Protein AF-A0A840ZF28-F1 (afdb_monomer_lite)

Organism: NCBI:txid29428

Sequence (306 aa):
MAFINITNSTDTTVSNNLFYGGDIAIRVRNSQITGENNRFVRVSKAWDVVGTDARLSGNSATGVNVDDAAKSGRVRNGPPLPVQCPRCSSIFPSQQYDFGTSRLSSDSNVEECQICHYPYAKLSDGIFELTKEAVEIIHGSDFTKRQLEAINYASLQFVQGITTDRFYLKAIQSVSKPLAKVLIRARRHAGIVLAALGLAVAVASYIQDRNQNNQNPNARVEQLLEQVLEKTGECRFHTKPQEQSEEHNREEQTSSKPPQGEAPPETGSVKVKPQSLPKARDHRRREKAERRRAFSPRHQKPSSCE

Secondary structure (DSSP, 8-state):
-EEEEEES-SSEEEES-EEESSSEEEEEES--EEEES-EEES-SEEEEEESS-EEEES-EEE---HHHHHHT-PPPSSPPPEEE-TTT--EEE-SSEEEE-S-EEEES-EE--TTT--TTEEEPPEEE-HHHHHHHHHHTS---HHHHHHHHHHHHHHHTTSS-HHHHHHHHHHH-HHHHHHHHHHHHHT-HHHHHHHHHHHHHHHHHHHHS--S-HHHHHHHHHHHHHHHHHH-------------S--------------PPP-----------PPPHHHHHHHHHHHHHHHTS----------

Foldseek 3Di:
DEPEEAECEEPAEDEDEEAEAEAEDYEYELYEYEYYQYEAENYQADYHYAQEEYEYENYFHADHPPVVLVVVPDQALAFFFWWADPPPRDIDGDRHYGDLYQWYAYYLYAAADPPPRDRGTDGFGDIPNLLVQLLCVVVVDPQDLVLLVQLLVLLVCVLQVVDDPVVSLVSNCVSPVSLSVSLVVCVVGGNSNRSSLSSNQSSVVVSVVVVVPDDDPPVVSSVSSNVSSVVNSVPDRPPDPPPPPPPPDDDDDDDDDDDDDDDDDDDDDDPDDDDDDPPVVVVVVVVVVVVCVVPDPPPDDDDDDD

Structure (mmCIF, N/CA/C/O backbone):
data_AF-A0A840ZF28-F1
#
_entry.id   AF-A0A840ZF28-F1
#
loop_
_atom_site.group_PDB
_atom_site.id
_atom_site.type_symbol
_atom_site.label_atom_id
_atom_site.label_alt_id
_atom_site.label_comp_id
_atom_site.label_asym_id
_atom_site.label_entity_id
_atom_site.label_seq_id
_atom_site.pdbx_PDB_ins_code
_atom_site.Cartn_x
_atom_site.Cartn_y
_atom_site.Cartn_z
_atom_site.occupancy
_atom_site.B_iso_or_equiv
_atom_site.auth_seq_id
_atom_site.auth_comp_id
_atom_site.auth_asym_id
_atom_site.auth_atom_id
_atom_site.pdbx_PDB_model_num
ATOM 1 N N . MET A 1 1 ? 8.486 15.163 -10.366 1.00 80.31 1 MET A N 1
ATOM 2 C CA . MET A 1 1 ? 7.244 15.359 -11.164 1.00 80.31 1 MET A CA 1
ATOM 3 C C . MET A 1 1 ? 6.595 13.997 -11.401 1.00 80.31 1 MET A C 1
ATOM 5 O O . MET A 1 1 ? 7.345 13.034 -11.499 1.00 80.31 1 MET A O 1
ATOM 9 N N . ALA A 1 2 ? 5.260 13.893 -11.425 1.00 87.31 2 ALA A N 1
ATOM 10 C CA . ALA A 1 2 ? 4.575 12.624 -11.710 1.00 87.31 2 ALA A CA 1
ATOM 11 C C . ALA A 1 2 ? 4.161 12.534 -13.189 1.00 87.31 2 ALA A C 1
ATOM 13 O O . ALA A 1 2 ? 3.818 13.573 -13.753 1.00 87.31 2 ALA A O 1
ATOM 14 N N . PHE A 1 3 ? 4.178 11.342 -13.803 1.00 92.31 3 PHE A N 1
ATOM 15 C CA . PHE A 1 3 ? 3.673 11.176 -15.180 1.00 92.31 3 PHE A CA 1
ATOM 16 C C . PHE A 1 3 ? 2.152 11.284 -15.230 1.00 92.31 3 PHE A C 1
ATOM 18 O O . PHE A 1 3 ? 1.614 11.973 -16.091 1.00 92.31 3 PHE A O 1
ATOM 25 N N . ILE A 1 4 ? 1.471 10.627 -14.292 1.00 95.50 4 ILE A N 1
ATOM 26 C CA . ILE A 1 4 ? 0.018 10.681 -14.154 1.00 95.50 4 ILE A CA 1
ATOM 27 C C . ILE A 1 4 ? -0.307 11.249 -12.773 1.00 95.50 4 ILE A C 1
ATOM 29 O O . ILE A 1 4 ? 0.194 10.751 -11.764 1.00 95.50 4 ILE A O 1
ATOM 33 N N . ASN A 1 5 ? -1.142 12.289 -12.732 1.00 96.31 5 ASN A N 1
ATOM 34 C CA . ASN A 1 5 ? -1.758 12.788 -11.503 1.00 96.31 5 ASN A CA 1
ATOM 35 C C . ASN A 1 5 ? -3.271 12.568 -11.593 1.00 96.31 5 ASN A C 1
ATOM 37 O O . ASN A 1 5 ? -3.901 13.058 -12.527 1.00 96.31 5 ASN A O 1
ATOM 41 N N . ILE A 1 6 ? -3.827 11.850 -10.621 1.00 95.38 6 ILE A N 1
ATOM 42 C CA . ILE A 1 6 ? -5.258 11.565 -10.486 1.00 95.38 6 ILE A CA 1
ATOM 43 C C . ILE A 1 6 ? -5.719 12.184 -9.170 1.00 95.38 6 ILE A C 1
ATOM 45 O O . ILE A 1 6 ? -5.137 11.913 -8.115 1.00 95.38 6 ILE A O 1
ATOM 49 N N . THR A 1 7 ? -6.734 13.041 -9.232 1.00 95.12 7 THR A N 1
ATOM 50 C CA . THR A 1 7 ? -7.241 13.785 -8.074 1.00 95.12 7 THR A CA 1
ATOM 51 C C . THR A 1 7 ? -8.760 13.851 -8.100 1.00 95.12 7 THR A C 1
ATOM 53 O O . THR A 1 7 ? -9.319 14.148 -9.156 1.00 95.12 7 THR A O 1
ATOM 56 N N . ASN A 1 8 ? -9.413 13.636 -6.954 1.00 92.69 8 ASN A N 1
ATOM 57 C CA . ASN A 1 8 ? -10.871 13.722 -6.784 1.00 92.69 8 ASN A CA 1
ATOM 58 C C . ASN A 1 8 ? -11.663 12.954 -7.860 1.00 92.69 8 ASN A C 1
ATOM 60 O O . ASN A 1 8 ? -12.632 13.468 -8.414 1.00 92.69 8 ASN A O 1
ATOM 64 N N . SER A 1 9 ? -11.204 11.751 -8.211 1.00 91.88 9 SER A N 1
ATOM 65 C CA . SER A 1 9 ? -11.796 10.912 -9.260 1.00 91.88 9 SER A CA 1
ATOM 66 C C . SER A 1 9 ? -12.309 9.590 -8.686 1.00 91.88 9 SER A C 1
ATOM 68 O O . SER A 1 9 ? -11.686 9.003 -7.803 1.00 91.88 9 SER A O 1
ATOM 70 N N . THR A 1 10 ? -13.426 9.086 -9.198 1.00 91.69 10 THR A N 1
ATOM 71 C CA . THR A 1 10 ? -13.955 7.756 -8.855 1.00 91.69 10 THR A CA 1
ATOM 72 C C . THR A 1 10 ? -13.718 6.781 -10.006 1.00 91.69 10 THR A C 1
ATOM 74 O O . THR A 1 10 ? -13.528 7.205 -11.147 1.00 91.69 10 THR A O 1
ATOM 77 N N . ASP A 1 11 ? -13.672 5.482 -9.701 1.00 91.75 11 ASP A N 1
ATOM 78 C CA . ASP A 1 11 ? -13.624 4.385 -10.684 1.00 91.75 11 ASP A CA 1
ATOM 79 C C . ASP A 1 11 ? -12.535 4.503 -11.765 1.00 91.75 11 ASP A C 1
ATOM 81 O O . ASP A 1 11 ? -12.682 4.034 -12.897 1.00 91.75 11 ASP A O 1
ATOM 85 N N . THR A 1 12 ? -11.405 5.132 -11.439 1.00 95.69 12 THR A N 1
ATOM 86 C CA . THR A 1 12 ? -10.330 5.310 -12.415 1.00 95.69 12 THR A CA 1
ATOM 87 C C . THR A 1 12 ? -9.547 4.012 -12.554 1.00 95.69 12 THR A C 1
ATOM 89 O O . THR A 1 12 ? -9.186 3.390 -11.558 1.00 95.69 12 THR A O 1
ATOM 92 N N . THR A 1 13 ? -9.249 3.605 -13.789 1.00 97.12 13 THR A N 1
ATOM 93 C CA . THR A 1 13 ? -8.423 2.424 -14.067 1.00 97.12 13 THR A CA 1
ATOM 94 C C . THR A 1 13 ? -7.203 2.812 -14.891 1.00 97.12 13 THR A C 1
ATOM 96 O O . THR A 1 13 ? -7.326 3.462 -15.927 1.00 97.12 13 THR A O 1
ATOM 99 N N . VAL A 1 14 ? -6.017 2.397 -14.447 1.00 97.25 14 VAL A N 1
ATOM 100 C CA . VAL A 1 14 ? -4.759 2.536 -15.189 1.00 97.25 14 VAL A CA 1
ATOM 101 C C . VAL A 1 14 ? -4.199 1.143 -15.412 1.00 97.25 14 VAL A C 1
ATOM 103 O O . VAL A 1 14 ? -3.777 0.484 -14.459 1.00 97.25 14 VAL A O 1
ATOM 106 N N . SER A 1 15 ? -4.191 0.677 -16.661 1.00 97.50 15 SER A N 1
ATOM 107 C CA . SER A 1 15 ? -3.774 -0.689 -16.966 1.00 97.50 15 SER A CA 1
ATOM 108 C C . SER A 1 15 ? -2.891 -0.818 -18.201 1.00 97.50 15 SER A C 1
ATOM 110 O O . SER A 1 15 ? -2.997 -0.038 -19.144 1.00 97.50 15 SER A O 1
ATOM 112 N N . ASN A 1 16 ? -2.020 -1.831 -18.190 1.00 97.56 16 ASN A N 1
ATOM 113 C CA . ASN A 1 16 ? -1.165 -2.224 -19.318 1.00 97.56 16 ASN A CA 1
ATOM 114 C C . ASN A 1 16 ? -0.200 -1.130 -19.816 1.00 97.56 16 ASN A C 1
ATOM 116 O O . ASN A 1 16 ? 0.156 -1.093 -20.996 1.00 97.56 16 ASN A O 1
ATOM 120 N N . ASN A 1 17 ? 0.252 -0.243 -18.926 1.00 97.81 17 ASN A N 1
ATOM 121 C CA . ASN A 1 17 ? 1.183 0.828 -19.282 1.00 97.81 17 ASN A CA 1
ATOM 122 C C . ASN A 1 17 ? 2.636 0.463 -18.966 1.00 97.81 17 ASN A C 1
ATOM 124 O O . ASN A 1 17 ? 2.926 -0.245 -18.000 1.00 97.81 17 ASN A O 1
ATOM 128 N N . LEU A 1 18 ? 3.566 1.012 -19.752 1.00 96.62 18 LEU A N 1
ATOM 129 C CA . LEU A 1 18 ? 4.998 1.007 -19.461 1.00 96.62 18 LEU A CA 1
ATOM 130 C C . LEU A 1 18 ? 5.445 2.419 -19.075 1.00 96.62 18 LEU A C 1
ATOM 132 O O . LEU A 1 18 ? 5.472 3.317 -19.913 1.00 96.62 18 LEU A O 1
ATOM 136 N N . PHE A 1 19 ? 5.876 2.585 -17.830 1.00 96.06 19 PHE A N 1
ATOM 137 C CA . PHE A 1 19 ? 6.499 3.808 -17.335 1.00 96.06 19 PHE A CA 1
ATOM 138 C C . PHE A 1 19 ? 8.011 3.622 -17.280 1.00 96.06 19 PHE A C 1
ATOM 140 O O . PHE A 1 19 ? 8.506 2.621 -16.752 1.00 96.06 19 PHE A O 1
ATOM 147 N N . TYR A 1 20 ? 8.753 4.582 -17.829 1.00 94.50 20 TYR A N 1
ATOM 148 C CA . TYR A 1 20 ? 10.207 4.512 -17.907 1.00 94.50 20 TYR A CA 1
ATOM 149 C C . TYR A 1 20 ? 10.856 5.814 -17.432 1.00 94.50 20 TYR A C 1
ATOM 151 O O . TYR A 1 20 ? 10.628 6.872 -18.019 1.00 94.50 20 TYR A O 1
ATOM 159 N N . GLY A 1 21 ? 11.729 5.718 -16.429 1.00 91.12 21 GLY A N 1
ATOM 160 C CA . GLY A 1 21 ? 12.407 6.875 -15.841 1.00 91.12 21 GLY A CA 1
ATOM 161 C C . GLY A 1 21 ? 11.498 7.714 -14.939 1.00 91.12 21 GLY A C 1
ATOM 162 O O . GLY A 1 21 ? 10.332 7.399 -14.751 1.00 91.12 21 GLY A O 1
ATOM 163 N N . GLY A 1 22 ? 12.024 8.823 -14.420 1.00 89.12 22 GLY A N 1
ATOM 164 C CA . GLY A 1 22 ? 11.249 9.824 -13.685 1.00 89.12 22 GLY A CA 1
ATOM 165 C C . GLY A 1 22 ? 11.013 9.507 -12.207 1.00 89.12 22 GLY A C 1
ATOM 166 O O . GLY A 1 22 ? 11.264 8.408 -11.716 1.00 89.12 22 GLY A O 1
ATOM 167 N N . ASP A 1 23 ? 10.531 10.517 -11.489 1.00 88.88 23 ASP A N 1
ATOM 168 C CA . ASP A 1 23 ? 10.405 10.445 -10.036 1.00 88.88 23 ASP A CA 1
ATOM 169 C C . ASP A 1 23 ? 9.233 9.564 -9.594 1.00 88.88 23 ASP A C 1
ATOM 171 O O . ASP A 1 23 ? 9.376 8.718 -8.718 1.00 88.88 23 ASP A O 1
ATOM 175 N N . ILE A 1 24 ? 8.042 9.825 -10.134 1.00 91.88 24 ILE A N 1
ATOM 176 C CA . ILE A 1 24 ? 6.796 9.179 -9.715 1.00 91.88 24 ILE A CA 1
ATOM 177 C C . ILE A 1 24 ? 6.032 8.800 -10.970 1.00 91.88 24 ILE A C 1
ATOM 179 O O . ILE A 1 24 ? 5.728 9.667 -11.785 1.00 91.88 24 ILE A O 1
ATOM 183 N N . ALA A 1 25 ? 5.710 7.524 -11.138 1.00 94.69 25 ALA A N 1
ATOM 184 C CA . ALA A 1 25 ? 4.902 7.096 -12.269 1.00 94.69 25 ALA A CA 1
ATOM 185 C C . ALA A 1 25 ? 3.460 7.588 -12.123 1.00 94.69 25 ALA A C 1
ATOM 187 O O . ALA A 1 25 ? 2.995 8.395 -12.929 1.00 94.69 25 ALA A O 1
ATOM 188 N N . ILE A 1 26 ? 2.789 7.168 -11.053 1.00 95.88 26 ILE A N 1
ATOM 189 C CA . ILE A 1 26 ? 1.380 7.478 -10.831 1.00 95.88 26 ILE A CA 1
ATOM 190 C C . ILE A 1 26 ? 1.206 8.058 -9.433 1.00 95.88 26 ILE A C 1
ATOM 192 O O . ILE A 1 26 ? 1.560 7.437 -8.428 1.00 95.88 26 ILE A O 1
ATOM 196 N N . ARG A 1 27 ? 0.644 9.265 -9.378 1.00 95.31 27 ARG A N 1
ATOM 197 C CA . ARG A 1 27 ? 0.223 9.918 -8.146 1.00 95.31 27 ARG A CA 1
ATOM 198 C C . ARG A 1 27 ? -1.293 9.972 -8.084 1.00 95.31 27 ARG A C 1
ATOM 200 O O . ARG A 1 27 ? -1.936 10.454 -9.013 1.00 95.31 27 ARG A O 1
ATOM 207 N N . VAL A 1 28 ? -1.838 9.536 -6.958 1.00 93.75 28 VAL A N 1
ATOM 208 C CA . VAL A 1 28 ? -3.274 9.485 -6.697 1.00 93.75 28 VAL A CA 1
ATOM 209 C C . VAL A 1 28 ? -3.556 10.202 -5.383 1.00 93.75 28 VAL A C 1
ATOM 211 O O . VAL A 1 28 ? -2.889 9.946 -4.376 1.00 93.75 28 VAL A O 1
ATOM 214 N N . ARG A 1 29 ? -4.510 11.132 -5.390 1.00 92.81 29 ARG A N 1
ATOM 215 C CA . ARG A 1 29 ? -4.997 11.828 -4.192 1.00 92.81 29 ARG A CA 1
ATOM 216 C C . ARG A 1 29 ? -6.514 11.789 -4.172 1.00 92.81 29 ARG A C 1
ATOM 218 O O . ARG A 1 29 ? -7.135 12.159 -5.168 1.00 92.81 29 ARG A O 1
ATOM 225 N N . ASN A 1 30 ? -7.093 11.360 -3.058 1.00 87.38 30 ASN A N 1
ATOM 226 C CA . ASN A 1 30 ? -8.536 11.377 -2.825 1.00 87.38 30 ASN A CA 1
ATOM 227 C C . ASN A 1 30 ? -9.325 10.792 -4.016 1.00 87.38 30 ASN A C 1
ATOM 229 O O . ASN A 1 30 ? -10.275 11.395 -4.506 1.00 87.38 30 ASN A O 1
ATOM 233 N N . SER A 1 31 ? -8.840 9.686 -4.588 1.00 91.00 31 SER A N 1
ATOM 234 C CA . SER A 1 31 ? -9.429 9.047 -5.772 1.00 91.00 31 SER A CA 1
ATOM 235 C C . SER A 1 31 ? -9.440 7.525 -5.675 1.00 91.00 31 SER A C 1
ATOM 237 O O . SER A 1 31 ? -8.437 6.922 -5.290 1.00 91.00 31 SER A O 1
ATOM 239 N N . GLN A 1 32 ? -10.534 6.889 -6.081 1.00 91.50 32 GLN A N 1
ATOM 240 C CA . GLN A 1 32 ? -10.599 5.429 -6.178 1.00 91.50 32 GLN A CA 1
ATOM 241 C C . GLN A 1 32 ? -9.893 4.966 -7.454 1.00 91.50 32 GLN A C 1
ATOM 243 O O . GLN A 1 32 ? -10.226 5.414 -8.555 1.00 91.50 32 GLN A O 1
ATOM 248 N N . ILE A 1 33 ? -8.896 4.092 -7.302 1.00 94.88 33 ILE A N 1
ATOM 249 C CA . ILE A 1 33 ? -8.016 3.675 -8.399 1.00 94.88 33 ILE A CA 1
ATOM 250 C C . ILE A 1 33 ? -7.881 2.156 -8.479 1.00 94.88 33 ILE A C 1
ATOM 252 O O . ILE A 1 33 ? -7.621 1.479 -7.482 1.00 94.88 33 ILE A O 1
ATOM 256 N N . THR A 1 34 ? -7.982 1.638 -9.700 1.00 96.38 34 THR A N 1
ATOM 257 C CA . THR A 1 34 ? -7.591 0.276 -10.060 1.00 96.38 34 THR A CA 1
ATOM 258 C C . THR A 1 34 ? -6.349 0.323 -10.951 1.00 96.38 34 THR A C 1
ATOM 260 O O . THR A 1 34 ? -6.345 0.955 -12.005 1.00 96.38 34 THR A O 1
ATOM 263 N N . GLY A 1 35 ? -5.259 -0.303 -10.516 1.00 96.62 35 GLY A N 1
ATOM 264 C CA . GLY A 1 35 ? -3.986 -0.343 -11.230 1.00 96.62 35 GLY A CA 1
ATOM 265 C C . GLY A 1 35 ? -3.622 -1.764 -11.629 1.00 96.62 35 GLY A C 1
ATOM 266 O O . GLY A 1 35 ? -3.297 -2.567 -10.757 1.00 96.62 35 GLY A O 1
ATOM 267 N N . GLU A 1 36 ? -3.627 -2.077 -12.923 1.00 97.44 36 GLU A N 1
ATOM 268 C CA . GLU A 1 36 ? -3.472 -3.460 -13.396 1.00 97.44 36 GLU A CA 1
ATOM 269 C C . GLU A 1 36 ? -2.358 -3.636 -14.425 1.00 97.44 36 GLU A C 1
ATOM 271 O O . GLU A 1 36 ? -2.306 -2.936 -15.434 1.00 97.44 36 GLU A O 1
ATOM 276 N N . ASN A 1 37 ? -1.489 -4.625 -14.219 1.00 97.44 37 ASN A N 1
ATOM 277 C CA . ASN A 1 37 ? -0.490 -5.040 -15.213 1.00 97.44 37 ASN A CA 1
ATOM 278 C C . ASN A 1 37 ? 0.404 -3.894 -15.723 1.00 97.44 37 ASN A C 1
ATOM 280 O O . ASN A 1 37 ? 0.861 -3.904 -16.869 1.00 97.44 37 ASN A O 1
ATOM 284 N N . ASN A 1 38 ? 0.659 -2.879 -14.892 1.00 97.69 38 ASN A N 1
ATOM 285 C CA . ASN A 1 38 ? 1.571 -1.802 -15.256 1.00 97.69 38 ASN A CA 1
ATOM 286 C C . ASN A 1 38 ? 3.014 -2.223 -14.983 1.00 97.69 38 ASN A C 1
ATOM 288 O O . ASN A 1 38 ? 3.328 -2.901 -13.999 1.00 97.69 38 ASN A O 1
ATOM 292 N N . ARG A 1 39 ? 3.917 -1.783 -15.855 1.00 97.06 39 ARG A N 1
ATOM 293 C CA . ARG A 1 39 ? 5.349 -2.027 -15.741 1.00 97.06 39 ARG A CA 1
ATOM 294 C C . ARG A 1 39 ? 6.082 -0.719 -15.508 1.00 97.06 39 ARG A C 1
ATOM 296 O O . ARG A 1 39 ? 5.988 0.211 -16.302 1.00 97.06 39 ARG A O 1
ATOM 303 N N . PHE A 1 40 ? 6.877 -0.685 -14.453 1.00 96.19 40 PHE A N 1
ATOM 304 C CA . PHE A 1 40 ? 7.665 0.460 -14.038 1.00 96.19 40 PHE A CA 1
ATOM 305 C C . PHE A 1 40 ? 9.146 0.116 -14.161 1.00 96.19 40 PHE A C 1
ATOM 307 O O . PHE A 1 40 ? 9.621 -0.886 -13.622 1.00 96.19 40 PHE A O 1
ATOM 314 N N . VAL A 1 41 ? 9.889 0.923 -14.911 1.00 94.94 41 VAL A N 1
ATOM 315 C CA . VAL A 1 41 ? 11.312 0.698 -15.166 1.00 94.94 41 VAL A CA 1
ATOM 316 C C . VAL A 1 41 ? 12.076 1.970 -14.850 1.00 94.94 41 VAL A C 1
ATOM 318 O O . VAL A 1 41 ? 11.870 2.991 -15.498 1.00 94.94 41 VAL A O 1
ATOM 321 N N . ARG A 1 42 ? 13.006 1.907 -13.895 1.00 92.25 42 ARG A N 1
ATOM 322 C CA . ARG A 1 42 ? 13.842 3.054 -13.498 1.00 92.25 42 ARG A CA 1
ATOM 323 C C . ARG A 1 42 ? 13.043 4.270 -13.035 1.00 92.25 42 ARG A C 1
ATOM 325 O O . ARG A 1 42 ? 13.484 5.400 -13.219 1.00 92.25 42 ARG A O 1
ATOM 332 N N . VAL A 1 43 ? 11.873 4.033 -12.453 1.00 91.06 43 VAL A N 1
ATOM 333 C CA . VAL A 1 43 ? 11.107 5.072 -11.764 1.00 91.06 43 VAL A CA 1
ATOM 334 C C . VAL A 1 43 ? 11.540 5.093 -10.298 1.00 91.06 43 VAL A C 1
ATOM 336 O O . VAL A 1 43 ? 11.822 4.035 -9.724 1.00 91.06 43 VAL A O 1
ATOM 339 N N . SER A 1 44 ? 11.600 6.264 -9.663 1.00 88.75 44 SER A N 1
ATOM 340 C CA . SER A 1 44 ? 11.917 6.305 -8.227 1.00 88.75 44 SER A CA 1
ATOM 341 C C . SER A 1 44 ? 10.767 5.735 -7.389 1.00 88.75 44 SER A C 1
ATOM 343 O O . SER A 1 44 ? 11.023 5.032 -6.417 1.00 88.75 44 SER A O 1
ATOM 345 N N . LYS A 1 45 ? 9.513 5.988 -7.788 1.00 89.75 45 LYS A N 1
ATOM 346 C CA . LYS A 1 45 ? 8.296 5.462 -7.156 1.00 89.75 45 LYS A CA 1
ATOM 347 C C . LYS A 1 45 ? 7.252 5.101 -8.217 1.00 89.75 45 LYS A C 1
ATOM 349 O O . LYS A 1 45 ? 6.930 5.921 -9.076 1.00 89.75 45 LYS A O 1
ATOM 354 N N . ALA A 1 46 ? 6.711 3.890 -8.157 1.00 94.00 46 ALA A N 1
ATOM 355 C CA . ALA A 1 46 ? 5.650 3.447 -9.054 1.00 94.00 46 ALA A CA 1
ATOM 356 C C . ALA A 1 46 ? 4.301 4.065 -8.657 1.00 94.00 46 ALA A C 1
ATOM 358 O O . ALA A 1 46 ? 3.640 4.698 -9.480 1.00 94.00 46 ALA A O 1
ATOM 359 N N . TRP A 1 47 ? 3.943 3.949 -7.376 1.00 93.88 47 TRP A N 1
ATOM 360 C CA . TRP A 1 47 ? 2.651 4.386 -6.855 1.00 93.88 47 TRP A CA 1
ATOM 361 C C . TRP A 1 47 ? 2.814 5.289 -5.634 1.00 93.88 47 TRP A C 1
ATOM 363 O O . TRP A 1 47 ? 3.464 4.926 -4.654 1.00 93.88 47 TRP A O 1
ATOM 373 N N . ASP A 1 48 ? 2.208 6.470 -5.710 1.00 92.25 48 ASP A N 1
ATOM 374 C CA . ASP A 1 48 ? 2.090 7.455 -4.634 1.00 92.25 48 ASP A CA 1
ATOM 375 C C . ASP A 1 48 ? 0.597 7.701 -4.380 1.00 92.25 48 ASP A C 1
ATOM 377 O O . ASP A 1 48 ? -0.000 8.552 -5.041 1.00 92.25 48 ASP A O 1
ATOM 381 N N . VAL A 1 49 ? -0.021 6.936 -3.477 1.00 89.69 49 VAL A N 1
ATOM 382 C CA . VAL A 1 49 ? -1.483 6.923 -3.274 1.00 89.69 49 VAL A CA 1
ATOM 383 C C . VAL A 1 49 ? -1.827 7.438 -1.880 1.00 89.69 49 VAL A C 1
ATOM 385 O O . VAL A 1 49 ? -1.273 6.952 -0.897 1.00 89.69 49 VAL A O 1
ATOM 388 N N . VAL A 1 50 ? -2.741 8.409 -1.785 1.00 86.50 50 VAL A N 1
ATOM 389 C CA . VAL A 1 50 ? -3.200 8.984 -0.507 1.00 86.50 50 VAL A CA 1
ATOM 390 C C . VAL A 1 50 ? -4.705 9.227 -0.522 1.00 86.50 50 VAL A C 1
ATOM 392 O O . VAL A 1 50 ? -5.228 9.727 -1.519 1.00 86.50 50 VAL A O 1
ATOM 395 N N . GLY A 1 51 ? -5.359 8.948 0.608 1.00 74.94 51 GLY A N 1
ATOM 396 C CA . GLY A 1 51 ? -6.695 9.460 0.932 1.00 74.94 51 GLY A CA 1
ATOM 397 C C . GLY A 1 51 ? -7.883 8.625 0.450 1.00 74.94 51 GLY A C 1
ATOM 398 O O . GLY A 1 51 ? -9.010 9.041 0.663 1.00 74.94 51 GLY A O 1
ATOM 399 N N . THR A 1 52 ? -7.675 7.463 -0.178 1.00 75.75 52 THR A N 1
ATOM 400 C CA . THR A 1 52 ? -8.767 6.646 -0.758 1.00 75.75 52 THR A CA 1
ATOM 401 C C . THR A 1 52 ? -8.387 5.188 -0.989 1.00 75.75 52 THR A C 1
ATOM 403 O O . THR A 1 52 ? -7.214 4.832 -0.954 1.00 75.75 52 THR A O 1
ATOM 406 N N . ASP A 1 53 ? -9.386 4.356 -1.289 1.00 85.94 53 ASP A N 1
ATOM 407 C CA . ASP A 1 53 ? -9.231 2.957 -1.687 1.00 85.94 53 ASP A CA 1
ATOM 408 C C . ASP A 1 53 ? -8.396 2.793 -2.969 1.00 85.94 53 ASP A C 1
ATOM 410 O O . ASP A 1 53 ? -8.624 3.456 -3.987 1.00 85.94 53 ASP A O 1
ATOM 414 N N . ALA A 1 54 ? -7.468 1.836 -2.940 1.00 90.25 54 ALA A N 1
ATOM 415 C CA . ALA A 1 54 ? -6.719 1.410 -4.117 1.00 90.25 54 ALA A CA 1
ATOM 416 C 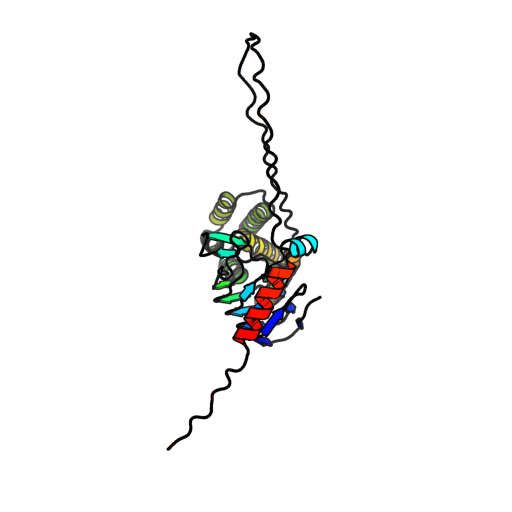C . ALA A 1 54 ? -6.762 -0.108 -4.292 1.00 90.25 54 ALA A C 1
ATOM 418 O O . ALA A 1 54 ? -6.610 -0.872 -3.334 1.00 90.25 54 ALA A O 1
ATOM 419 N N . ARG A 1 55 ? -6.918 -0.549 -5.541 1.00 94.06 55 ARG A N 1
ATOM 420 C CA . ARG A 1 55 ? -6.785 -1.949 -5.946 1.00 94.06 55 ARG A CA 1
ATOM 421 C C . ARG A 1 55 ? -5.662 -2.073 -6.959 1.00 94.06 55 ARG A C 1
ATOM 423 O O . ARG A 1 55 ? -5.779 -1.576 -8.071 1.00 94.06 55 ARG A O 1
ATOM 430 N N . LEU A 1 56 ? -4.578 -2.743 -6.596 1.00 94.25 56 LEU A N 1
ATOM 431 C CA . LEU A 1 56 ? -3.417 -2.913 -7.460 1.00 94.25 56 LEU A CA 1
ATOM 432 C C . LEU A 1 56 ? -3.173 -4.394 -7.716 1.00 94.25 56 LEU A C 1
ATOM 434 O O . LEU A 1 56 ? -2.957 -5.146 -6.768 1.00 94.25 56 LEU A O 1
ATOM 438 N N . SER A 1 57 ? -3.165 -4.807 -8.982 1.00 96.44 57 SER A N 1
ATOM 439 C CA . SER A 1 57 ? -2.913 -6.198 -9.356 1.00 96.44 57 SER A CA 1
ATOM 440 C C . SER A 1 57 ? -1.906 -6.352 -10.499 1.00 96.44 57 SER A C 1
ATOM 442 O O . SER A 1 57 ? -1.914 -5.585 -11.461 1.00 96.44 57 SER A O 1
ATOM 444 N N . GLY A 1 58 ? -1.012 -7.338 -10.398 1.00 96.38 58 GLY A N 1
ATOM 445 C CA . GLY A 1 58 ? -0.111 -7.729 -11.490 1.00 96.38 58 GLY A CA 1
ATOM 446 C C . GLY A 1 58 ? 0.926 -6.672 -11.896 1.00 96.38 58 GLY A C 1
ATOM 447 O O . GLY A 1 58 ? 1.493 -6.738 -12.987 1.00 96.38 58 GLY A O 1
ATOM 448 N N . ASN A 1 59 ? 1.182 -5.665 -11.061 1.00 97.06 59 ASN A N 1
ATOM 449 C CA . ASN A 1 59 ? 2.130 -4.603 -11.383 1.00 97.06 59 ASN A CA 1
ATOM 450 C C . ASN A 1 59 ? 3.578 -5.055 -11.138 1.00 97.06 59 ASN A C 1
ATOM 452 O O . ASN A 1 59 ? 3.861 -5.792 -10.195 1.00 97.06 59 ASN A O 1
ATOM 456 N N . SER A 1 60 ? 4.519 -4.578 -11.958 1.00 96.75 60 SER A N 1
ATOM 457 C CA . SER A 1 60 ? 5.944 -4.924 -11.838 1.00 96.75 60 SER A CA 1
ATOM 458 C C . SER A 1 60 ? 6.840 -3.691 -11.828 1.00 96.75 60 SER A C 1
ATOM 460 O O . SER A 1 60 ? 6.747 -2.851 -12.720 1.00 96.75 60 SER A O 1
ATOM 462 N N . ALA A 1 61 ? 7.742 -3.587 -10.851 1.00 94.44 61 ALA A N 1
ATOM 463 C CA . ALA A 1 61 ? 8.679 -2.470 -10.744 1.00 94.44 61 ALA A CA 1
ATOM 464 C C . ALA A 1 61 ? 10.142 -2.938 -10.717 1.00 94.44 61 ALA A C 1
ATOM 466 O O . ALA A 1 61 ? 10.533 -3.766 -9.902 1.00 94.44 61 ALA A O 1
ATOM 467 N N . THR A 1 62 ? 10.972 -2.406 -11.617 1.00 93.62 62 THR A N 1
ATOM 468 C CA . THR A 1 62 ? 12.382 -2.806 -11.782 1.00 93.62 62 THR A CA 1
ATOM 469 C C . THR A 1 62 ? 13.293 -1.602 -12.003 1.00 93.62 62 THR A C 1
ATOM 471 O O . THR A 1 62 ? 12.865 -0.560 -12.498 1.00 93.62 62 THR A O 1
ATOM 474 N N . GLY A 1 63 ? 14.575 -1.748 -11.684 1.00 85.81 63 GLY A N 1
ATOM 475 C CA . GLY A 1 63 ? 15.601 -0.723 -11.831 1.00 85.81 63 GLY A CA 1
ATOM 476 C C . GLY A 1 63 ? 15.491 0.386 -10.792 1.00 85.81 63 GLY A C 1
ATOM 477 O O . GLY A 1 63 ? 15.634 1.551 -11.154 1.00 85.81 63 GLY A O 1
ATOM 478 N N . VAL A 1 64 ? 15.191 0.045 -9.537 1.00 68.44 64 VAL A N 1
ATOM 479 C CA . VAL A 1 64 ? 15.004 1.029 -8.461 1.00 68.44 64 VAL A CA 1
ATOM 480 C C . VAL A 1 64 ? 16.297 1.809 -8.237 1.00 68.44 64 VAL A C 1
ATOM 482 O O . VAL A 1 64 ? 17.324 1.224 -7.899 1.00 68.44 64 VAL A O 1
ATOM 485 N N . ASN A 1 65 ? 16.247 3.135 -8.376 1.00 65.75 65 ASN A N 1
ATOM 486 C CA . ASN A 1 65 ? 17.368 3.989 -7.998 1.00 65.75 65 ASN A CA 1
ATOM 487 C C . ASN A 1 65 ? 17.227 4.357 -6.513 1.00 65.75 65 ASN A C 1
ATOM 489 O O . ASN A 1 65 ? 16.624 5.372 -6.162 1.00 65.75 65 ASN A O 1
ATOM 493 N N . VAL A 1 66 ? 17.702 3.470 -5.632 1.00 60.00 66 VAL A N 1
ATOM 494 C CA . VAL A 1 66 ? 17.561 3.605 -4.167 1.00 60.00 66 VAL A CA 1
ATOM 495 C C . VAL A 1 66 ? 18.207 4.907 -3.668 1.00 60.00 66 VAL A C 1
ATOM 497 O O . VAL A 1 66 ? 17.659 5.577 -2.791 1.00 60.00 66 VAL A O 1
ATOM 500 N N . ASP A 1 67 ? 19.303 5.322 -4.306 1.00 60.38 67 ASP A N 1
ATOM 501 C CA . ASP A 1 67 ? 20.023 6.555 -3.980 1.00 60.38 67 ASP A CA 1
ATOM 502 C C . ASP A 1 67 ? 19.199 7.825 -4.247 1.00 60.38 67 ASP A C 1
ATOM 504 O O . ASP A 1 67 ? 19.359 8.824 -3.543 1.00 60.38 67 ASP A O 1
ATOM 508 N N . ASP A 1 68 ? 18.289 7.799 -5.225 1.00 56.66 68 ASP A N 1
ATOM 509 C CA . ASP A 1 68 ? 17.441 8.952 -5.553 1.00 56.66 68 ASP A CA 1
ATOM 510 C C . ASP A 1 68 ? 16.239 9.057 -4.607 1.00 56.66 68 ASP A C 1
ATOM 512 O O . ASP A 1 68 ? 15.811 10.159 -4.252 1.00 56.66 68 ASP A O 1
ATOM 516 N N . ALA A 1 69 ? 15.715 7.915 -4.146 1.00 51.75 69 ALA A N 1
ATOM 517 C CA . ALA A 1 69 ? 14.617 7.885 -3.185 1.00 51.75 69 ALA A CA 1
ATOM 518 C C . ALA A 1 69 ? 15.036 8.519 -1.846 1.00 51.75 69 ALA A C 1
ATOM 520 O O . ALA A 1 69 ? 14.318 9.381 -1.331 1.00 51.75 69 ALA A O 1
ATOM 521 N N . ALA A 1 70 ? 16.226 8.175 -1.336 1.00 51.03 70 ALA A N 1
ATOM 522 C CA . ALA A 1 70 ? 16.767 8.709 -0.084 1.00 51.03 70 ALA A CA 1
ATOM 523 C C . ALA A 1 70 ? 17.135 10.204 -0.168 1.00 51.03 70 ALA A C 1
ATOM 525 O O . ALA A 1 70 ? 16.870 10.962 0.765 1.00 51.03 70 ALA A O 1
ATOM 526 N N . LYS A 1 71 ? 17.685 10.660 -1.302 1.00 54.19 71 LYS A N 1
ATOM 527 C CA . LYS A 1 71 ? 18.046 12.076 -1.514 1.00 54.19 71 LYS A CA 1
ATOM 528 C C . LYS A 1 71 ? 16.847 13.003 -1.657 1.00 54.19 71 LYS A C 1
ATOM 530 O O . LYS A 1 71 ? 16.983 14.208 -1.472 1.00 54.19 71 LYS A O 1
ATOM 535 N N . SER A 1 72 ? 15.675 12.463 -1.984 1.00 54.44 72 SER A N 1
ATOM 536 C CA . SER A 1 72 ? 14.499 13.288 -2.243 1.00 54.44 72 SER A CA 1
ATOM 537 C C . SER A 1 72 ? 13.931 13.980 -0.995 1.00 54.44 72 SER A C 1
ATOM 539 O O . SER A 1 72 ? 13.085 14.860 -1.145 1.00 54.44 72 SER A O 1
ATOM 541 N N . GLY A 1 73 ? 14.365 13.609 0.222 1.00 51.94 73 GLY A N 1
ATOM 542 C CA . GLY A 1 73 ? 13.855 14.184 1.476 1.00 51.94 73 GLY A CA 1
ATOM 543 C C . GLY A 1 73 ? 12.345 13.985 1.668 1.00 51.94 73 GLY A C 1
ATOM 544 O O . GLY A 1 73 ? 11.719 14.677 2.468 1.00 51.94 73 GLY A O 1
ATOM 545 N N . ARG A 1 74 ? 11.740 13.077 0.892 1.00 58.16 74 ARG A N 1
ATOM 546 C CA . ARG A 1 74 ? 10.293 12.885 0.836 1.00 58.16 74 ARG A CA 1
ATOM 547 C C . ARG A 1 74 ? 9.841 12.013 1.997 1.00 58.16 74 ARG A C 1
ATOM 549 O O . ARG A 1 74 ? 10.341 10.907 2.194 1.00 58.16 74 ARG A O 1
ATOM 556 N N . VAL A 1 75 ? 8.854 12.520 2.725 1.00 63.00 75 VAL A N 1
ATOM 557 C CA . VAL A 1 75 ? 8.120 11.773 3.744 1.00 63.00 75 VAL A CA 1
ATOM 558 C C . VAL A 1 75 ? 7.223 10.762 3.028 1.00 63.00 75 VAL A C 1
ATOM 560 O O . VAL A 1 75 ? 6.585 11.101 2.029 1.00 63.00 75 VAL A O 1
ATOM 563 N N . ARG A 1 76 ? 7.234 9.508 3.484 1.00 65.38 76 ARG A N 1
ATOM 564 C CA . ARG A 1 76 ? 6.308 8.483 2.992 1.00 65.38 76 ARG A CA 1
ATOM 565 C C . ARG A 1 76 ? 4.916 8.776 3.545 1.00 65.38 76 ARG A C 1
ATOM 567 O O . ARG A 1 76 ? 4.805 9.122 4.716 1.00 65.38 76 ARG A O 1
ATOM 574 N N . ASN A 1 77 ? 3.881 8.637 2.724 1.00 70.81 77 ASN A N 1
ATOM 575 C CA . ASN A 1 77 ? 2.504 8.902 3.159 1.00 70.81 77 ASN A CA 1
ATOM 576 C C . ASN A 1 77 ? 1.991 7.828 4.117 1.00 70.81 77 ASN A C 1
ATOM 578 O O . ASN A 1 77 ? 1.064 8.056 4.885 1.00 70.81 77 ASN A O 1
ATOM 582 N N . GLY A 1 78 ? 2.593 6.648 4.061 1.00 67.94 78 GLY A N 1
ATOM 583 C CA . GLY A 1 78 ? 2.348 5.622 5.039 1.00 67.94 78 GLY A CA 1
ATOM 584 C C . GLY A 1 78 ? 3.419 4.550 4.984 1.00 67.94 78 GLY A C 1
ATOM 585 O O . GLY A 1 78 ? 4.518 4.748 4.450 1.00 67.94 78 GLY A O 1
ATOM 586 N N . PRO A 1 79 ? 3.141 3.403 5.594 1.00 64.19 79 PRO A N 1
ATOM 587 C CA . PRO A 1 79 ? 4.092 2.322 5.590 1.00 64.19 79 PRO A CA 1
ATOM 588 C C . PRO A 1 79 ? 4.585 1.824 4.243 1.00 64.19 79 PRO A C 1
ATOM 590 O O . PRO A 1 79 ? 3.784 1.655 3.324 1.00 64.19 79 PRO A O 1
ATOM 593 N N . PRO A 1 80 ? 5.849 1.373 4.171 1.00 76.50 80 PRO A N 1
ATOM 594 C CA . PRO A 1 80 ? 6.207 0.386 3.168 1.00 76.50 80 PRO A CA 1
ATOM 595 C C . PRO A 1 80 ? 5.444 -0.921 3.398 1.00 76.50 80 PRO A C 1
ATOM 597 O O . PRO A 1 80 ? 5.472 -1.477 4.497 1.00 76.50 80 PRO A O 1
ATOM 600 N N . LEU A 1 81 ? 4.865 -1.474 2.334 1.00 81.38 81 LEU A N 1
ATOM 601 C CA . LEU A 1 81 ? 4.466 -2.879 2.340 1.00 81.38 81 LEU A CA 1
ATOM 602 C C . LEU A 1 81 ? 5.702 -3.791 2.373 1.00 81.38 81 LEU A C 1
ATOM 604 O O . LEU A 1 81 ? 6.720 -3.451 1.760 1.00 81.38 81 LEU A O 1
ATOM 608 N N . PRO A 1 82 ? 5.636 -4.958 3.034 1.00 80.12 82 PRO A N 1
ATOM 609 C CA . PRO A 1 82 ? 6.729 -5.911 2.999 1.00 80.12 82 PRO A CA 1
ATOM 610 C C . PRO A 1 82 ? 6.802 -6.614 1.646 1.00 80.12 82 PRO A C 1
ATOM 612 O O . PRO A 1 82 ? 5.787 -6.938 1.021 1.00 80.12 82 PRO A O 1
ATOM 615 N N . VAL A 1 83 ? 8.031 -6.875 1.223 1.00 86.31 83 VAL A N 1
ATOM 616 C CA . VAL A 1 83 ? 8.362 -7.575 -0.013 1.00 86.31 83 VAL A CA 1
ATOM 617 C C . VAL A 1 83 ? 9.239 -8.758 0.341 1.00 86.31 83 VAL A C 1
ATOM 619 O O . VAL A 1 83 ? 10.222 -8.609 1.066 1.00 86.31 83 VAL A O 1
ATOM 622 N N . GLN A 1 84 ? 8.898 -9.929 -0.185 1.00 86.06 84 GLN A N 1
ATOM 623 C CA . GLN A 1 84 ? 9.651 -11.158 0.010 1.00 86.06 84 GLN A CA 1
ATOM 624 C C . GLN A 1 84 ? 10.371 -11.550 -1.280 1.00 86.06 84 GLN A C 1
ATOM 626 O O . GLN A 1 84 ? 9.752 -11.795 -2.318 1.00 86.06 84 GLN A O 1
ATOM 631 N N . CYS A 1 85 ? 11.696 -11.672 -1.223 1.00 87.94 85 CYS A N 1
ATOM 632 C CA . CYS A 1 85 ? 12.456 -12.219 -2.337 1.00 87.94 85 CYS A CA 1
ATOM 633 C C . CYS A 1 85 ? 12.433 -13.755 -2.301 1.00 87.94 85 CYS A C 1
ATOM 635 O O . CYS A 1 85 ? 12.968 -14.335 -1.358 1.00 87.94 85 CYS A O 1
ATOM 637 N N . PRO A 1 86 ? 11.923 -14.447 -3.335 1.00 86.88 86 PRO A N 1
ATOM 638 C CA . PRO A 1 86 ? 11.939 -15.911 -3.364 1.00 86.88 86 PRO A CA 1
ATOM 639 C C . PRO A 1 86 ? 13.339 -16.491 -3.617 1.00 86.88 86 PRO A C 1
ATOM 641 O O . PRO A 1 86 ? 13.556 -17.678 -3.410 1.00 86.88 86 PRO A O 1
ATOM 644 N N . ARG A 1 87 ? 14.291 -15.673 -4.089 1.00 93.56 87 ARG A N 1
ATOM 645 C CA . ARG A 1 87 ? 15.643 -16.125 -4.438 1.00 93.56 87 ARG A CA 1
ATOM 646 C C . ARG A 1 87 ? 16.591 -16.136 -3.242 1.00 93.56 87 ARG A C 1
ATOM 648 O O . ARG A 1 87 ? 17.302 -17.112 -3.052 1.00 93.56 87 ARG A O 1
ATOM 655 N N . CYS A 1 88 ? 16.644 -15.047 -2.475 1.00 84.31 88 CYS A N 1
ATOM 656 C CA . CYS A 1 88 ? 17.519 -14.935 -1.301 1.00 84.31 88 CYS A CA 1
ATOM 657 C C . CYS A 1 88 ? 16.762 -14.981 0.033 1.00 84.31 88 CYS A C 1
ATOM 659 O O . CYS A 1 88 ? 17.371 -14.783 1.080 1.00 84.31 88 CYS A O 1
ATOM 661 N N . SER A 1 89 ? 15.446 -15.212 -0.001 1.00 83.88 89 SER A N 1
ATOM 662 C CA . SER A 1 89 ? 14.562 -15.300 1.170 1.00 83.88 89 SER A CA 1
ATOM 663 C C . SER A 1 89 ? 14.515 -14.048 2.049 1.00 83.88 89 SER A C 1
ATOM 665 O O . SER A 1 89 ? 13.978 -14.094 3.155 1.00 83.88 89 SER A O 1
ATOM 667 N N . SER A 1 90 ? 15.050 -12.919 1.581 1.00 73.06 90 SER A N 1
ATOM 668 C CA . SER A 1 90 ? 15.005 -11.671 2.331 1.00 73.06 90 SER A CA 1
ATOM 669 C C . SER A 1 90 ? 13.606 -11.067 2.334 1.00 73.06 90 SER A C 1
ATOM 671 O O . SER A 1 90 ? 12.869 -11.158 1.349 1.0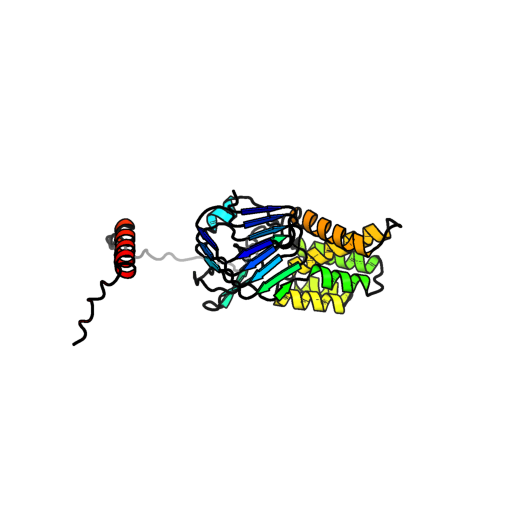0 73.06 90 SER A O 1
ATOM 673 N N . ILE A 1 91 ? 13.268 -10.419 3.447 1.00 77.69 91 ILE A N 1
ATOM 674 C CA . ILE A 1 91 ? 12.070 -9.598 3.593 1.00 77.69 91 ILE A CA 1
ATOM 675 C C . ILE A 1 91 ? 12.533 -8.162 3.801 1.00 77.69 91 ILE A C 1
ATOM 677 O O . ILE A 1 91 ? 13.370 -7.903 4.665 1.00 77.69 91 ILE A O 1
ATOM 681 N N . PHE A 1 92 ? 12.026 -7.238 2.996 1.00 79.81 92 PHE A N 1
ATOM 682 C CA . PHE A 1 92 ? 12.443 -5.839 3.024 1.00 79.81 92 PHE A CA 1
ATOM 683 C C . PHE A 1 92 ? 11.263 -4.908 2.712 1.00 79.81 92 PHE A C 1
ATOM 685 O O . PHE A 1 92 ? 10.257 -5.355 2.156 1.00 79.81 92 PHE A O 1
ATOM 692 N N . PRO A 1 93 ? 11.338 -3.626 3.105 1.00 82.25 93 PRO A N 1
ATOM 693 C CA . PRO A 1 93 ? 10.287 -2.662 2.811 1.00 82.25 93 PRO A CA 1
ATOM 694 C C . PRO A 1 93 ? 10.262 -2.305 1.321 1.00 82.25 93 PRO A C 1
ATOM 696 O O . PRO A 1 93 ? 11.302 -1.991 0.730 1.00 82.25 93 PRO A O 1
ATOM 699 N N . SER A 1 94 ? 9.062 -2.265 0.742 1.00 87.31 94 SER A N 1
ATOM 700 C CA . SER A 1 94 ? 8.861 -1.771 -0.616 1.00 87.31 94 SER A CA 1
ATOM 701 C C . SER A 1 94 ? 9.317 -0.318 -0.751 1.00 87.31 94 SER A C 1
ATOM 703 O O . SER A 1 94 ? 9.027 0.546 0.087 1.00 87.31 94 SER A O 1
ATOM 705 N N . GLN A 1 95 ? 10.050 -0.035 -1.826 1.00 86.00 95 GLN A N 1
ATOM 706 C CA . GLN A 1 95 ? 10.475 1.326 -2.196 1.00 86.00 95 GLN A CA 1
ATOM 707 C C . GLN A 1 95 ? 9.607 1.913 -3.309 1.00 86.00 95 GLN A C 1
ATOM 709 O O . GLN A 1 95 ? 9.616 3.119 -3.533 1.00 86.00 95 GLN A O 1
ATOM 714 N N . GLN A 1 96 ? 8.868 1.059 -4.015 1.00 87.50 96 GLN A N 1
ATOM 715 C CA . GLN A 1 96 ? 8.127 1.425 -5.218 1.00 87.50 96 GLN A CA 1
ATOM 716 C C . GLN A 1 96 ? 6.684 1.814 -4.922 1.00 87.50 96 GLN A C 1
ATOM 718 O O . GLN A 1 96 ? 6.080 2.547 -5.707 1.00 87.50 96 GLN A O 1
ATOM 723 N N . TYR A 1 97 ? 6.163 1.373 -3.784 1.00 84.50 97 TYR A N 1
ATOM 724 C CA . TYR A 1 97 ? 4.800 1.635 -3.379 1.00 84.50 97 TYR A CA 1
ATOM 725 C C . TYR A 1 97 ? 4.769 2.429 -2.069 1.00 84.50 97 TYR A C 1
ATOM 727 O O . TYR A 1 97 ? 5.396 2.046 -1.078 1.00 84.50 97 TYR A O 1
ATOM 735 N N . ASP A 1 98 ? 4.052 3.550 -2.080 1.00 84.06 98 ASP A N 1
ATOM 736 C CA . ASP A 1 98 ? 3.838 4.411 -0.919 1.00 84.06 98 ASP A CA 1
ATOM 737 C C . ASP A 1 98 ? 2.344 4.702 -0.762 1.00 84.06 98 ASP A C 1
ATOM 739 O O . ASP A 1 98 ? 1.751 5.411 -1.583 1.00 84.06 98 ASP A O 1
ATOM 743 N N . PHE A 1 99 ? 1.749 4.120 0.280 1.00 81.38 99 PHE A N 1
ATOM 744 C CA . PHE A 1 99 ? 0.311 4.137 0.521 1.00 81.38 99 PHE A CA 1
ATOM 745 C C . PHE A 1 99 ? -0.013 4.866 1.817 1.00 81.38 99 PHE A C 1
ATOM 747 O O . PHE A 1 99 ? 0.279 4.376 2.904 1.00 81.38 99 PHE A O 1
ATOM 754 N N . GLY A 1 100 ? -0.686 6.003 1.689 1.00 73.75 100 GLY A N 1
ATOM 755 C CA . GLY A 1 100 ? -1.423 6.663 2.760 1.00 73.75 100 GLY A CA 1
ATOM 756 C C . GLY A 1 100 ? -2.918 6.424 2.577 1.00 73.75 100 GLY A C 1
ATOM 757 O O . GLY A 1 100 ? -3.674 7.379 2.419 1.00 73.75 100 GLY A O 1
ATOM 758 N N . THR A 1 101 ? -3.341 5.159 2.516 1.00 70.25 101 THR A N 1
ATOM 759 C CA . THR A 1 101 ? -4.736 4.766 2.255 1.00 70.25 101 THR A CA 1
ATOM 760 C C . THR A 1 101 ? -5.278 3.877 3.359 1.00 70.25 101 THR A C 1
ATOM 762 O O . THR A 1 101 ? -4.555 3.064 3.930 1.00 70.25 101 THR A O 1
ATOM 765 N N . SER A 1 102 ? -6.573 3.983 3.624 1.00 64.00 102 SER A N 1
ATOM 766 C CA . SER A 1 102 ? -7.275 3.176 4.623 1.00 64.00 102 SER A CA 1
ATOM 767 C C . SER A 1 102 ? -7.543 1.740 4.180 1.00 64.00 102 SER A C 1
ATOM 769 O O . SER A 1 102 ? -7.615 0.838 5.019 1.00 64.00 102 SER A O 1
ATOM 771 N N . ARG A 1 103 ? -7.687 1.541 2.867 1.00 75.88 103 ARG A N 1
ATOM 772 C CA . ARG A 1 103 ? -7.946 0.255 2.237 1.00 75.88 103 ARG A CA 1
ATOM 773 C C . ARG A 1 103 ? -7.062 0.084 1.017 1.00 75.88 103 ARG A C 1
ATOM 775 O O . ARG A 1 103 ? -7.101 0.874 0.076 1.00 75.88 103 ARG A O 1
ATOM 782 N N . LEU A 1 104 ? -6.299 -0.995 1.020 1.00 84.12 104 LEU A N 1
ATOM 783 C CA . LEU A 1 104 ? -5.507 -1.399 -0.128 1.00 84.12 104 LEU A CA 1
ATOM 784 C C . LEU A 1 104 ? -5.774 -2.866 -0.426 1.00 84.12 104 LEU A C 1
ATOM 786 O O . LEU A 1 104 ? -5.582 -3.718 0.434 1.00 84.12 104 LEU A O 1
ATOM 790 N N . SER A 1 105 ? -6.177 -3.169 -1.651 1.00 88.94 105 SER A N 1
ATOM 791 C CA . SER A 1 105 ? -6.158 -4.531 -2.175 1.00 88.94 105 SER A CA 1
ATOM 792 C C . SER A 1 105 ? -4.941 -4.669 -3.082 1.00 88.94 105 SER A C 1
ATOM 794 O O . SER A 1 105 ? -4.838 -3.970 -4.087 1.00 88.94 105 SER A O 1
ATOM 796 N N . SER A 1 106 ? -4.000 -5.531 -2.706 1.00 90.25 106 SER A N 1
ATOM 797 C CA . SER A 1 106 ? -2.802 -5.838 -3.492 1.00 90.25 106 SER A CA 1
ATOM 798 C C . SER A 1 106 ? -2.822 -7.311 -3.872 1.00 90.25 106 SER A C 1
ATOM 800 O O . SER A 1 106 ? -3.085 -8.158 -3.021 1.00 90.25 106 SER A O 1
ATOM 802 N N . ASP A 1 107 ? -2.547 -7.617 -5.134 1.00 92.94 107 ASP A N 1
ATOM 803 C CA . ASP A 1 107 ? -2.476 -8.990 -5.629 1.00 92.94 107 ASP A CA 1
ATOM 804 C C . ASP A 1 107 ? -1.402 -9.133 -6.710 1.00 92.94 107 ASP A C 1
ATOM 806 O O . ASP A 1 107 ? -1.375 -8.386 -7.685 1.00 92.94 107 ASP A O 1
ATOM 810 N N . SER A 1 108 ? -0.516 -10.115 -6.577 1.00 94.06 108 SER A N 1
ATOM 811 C CA . SER A 1 108 ? 0.429 -10.518 -7.618 1.00 94.06 108 SER A CA 1
ATOM 812 C C . SER A 1 108 ? 1.355 -9.385 -8.084 1.00 94.06 108 SER A C 1
ATOM 814 O O . SER A 1 108 ? 1.854 -9.388 -9.211 1.00 94.06 108 SER A O 1
ATOM 816 N N . ASN A 1 109 ? 1.604 -8.403 -7.215 1.00 95.56 109 ASN A N 1
ATOM 817 C CA . ASN A 1 109 ? 2.520 -7.304 -7.493 1.00 95.56 109 ASN A CA 1
ATOM 818 C C . ASN A 1 109 ? 3.962 -7.739 -7.194 1.00 95.56 109 ASN A C 1
ATOM 820 O O . ASN A 1 109 ? 4.239 -8.418 -6.202 1.00 95.56 109 ASN A O 1
ATOM 824 N N . VAL A 1 110 ? 4.906 -7.332 -8.040 1.00 96.44 110 VAL A N 1
ATOM 825 C CA . VAL A 1 110 ? 6.325 -7.681 -7.896 1.00 96.44 110 VAL A CA 1
ATOM 826 C C . VAL A 1 110 ? 7.232 -6.459 -7.980 1.00 96.44 110 VAL A C 1
ATOM 828 O O . VAL A 1 110 ? 6.935 -5.474 -8.660 1.00 96.44 110 VAL A O 1
ATOM 831 N N . GLU A 1 111 ? 8.378 -6.540 -7.316 1.00 94.88 111 GLU A N 1
ATOM 832 C CA . GLU A 1 111 ? 9.450 -5.557 -7.423 1.00 94.88 111 GLU A CA 1
ATOM 833 C C . GLU A 1 111 ? 10.842 -6.204 -7.447 1.00 94.88 111 GLU A C 1
ATOM 835 O O . GLU A 1 111 ? 11.019 -7.398 -7.195 1.00 94.88 111 GLU A O 1
ATOM 840 N N . GLU A 1 112 ? 11.855 -5.410 -7.780 1.00 95.19 112 GLU A N 1
ATOM 841 C CA . GLU A 1 112 ? 13.247 -5.846 -7.744 1.00 95.19 112 GLU A CA 1
ATOM 842 C C . GLU A 1 112 ? 13.779 -5.949 -6.308 1.00 95.19 112 GLU A C 1
ATOM 844 O O . GLU A 1 112 ? 13.682 -5.017 -5.510 1.00 95.19 112 GLU A O 1
ATOM 849 N N . CYS A 1 113 ? 14.409 -7.081 -5.990 1.00 92.44 113 CYS A N 1
ATOM 850 C CA . CYS A 1 113 ? 15.064 -7.287 -4.708 1.00 92.44 113 CYS A CA 1
ATOM 851 C C . CYS A 1 113 ? 16.260 -6.351 -4.512 1.00 92.44 113 CYS A C 1
ATOM 853 O O . CYS A 1 113 ? 17.227 -6.418 -5.263 1.00 92.44 113 CYS A O 1
ATOM 855 N N . GLN A 1 114 ? 16.258 -5.584 -3.421 1.00 89.69 114 GLN A N 1
ATOM 856 C CA . GLN A 1 114 ? 17.354 -4.667 -3.073 1.00 89.69 114 GLN A CA 1
ATOM 857 C C . GLN A 1 114 ? 18.652 -5.369 -2.640 1.00 89.69 114 GLN A C 1
ATOM 859 O O . GLN A 1 114 ? 19.691 -4.727 -2.570 1.00 89.69 114 GLN A O 1
ATOM 864 N N . ILE A 1 115 ? 18.606 -6.674 -2.340 1.00 88.06 115 ILE A N 1
ATOM 865 C CA . ILE A 1 115 ? 19.775 -7.442 -1.879 1.00 88.06 115 ILE A CA 1
ATOM 866 C C . ILE A 1 115 ? 20.427 -8.216 -3.027 1.00 88.06 115 ILE A C 1
ATOM 868 O O . ILE A 1 115 ? 21.640 -8.177 -3.194 1.00 88.06 115 ILE A O 1
ATOM 872 N N . CYS A 1 116 ? 19.633 -8.956 -3.809 1.00 92.94 116 CYS A N 1
ATOM 873 C CA . CYS A 1 116 ? 20.150 -9.843 -4.860 1.00 92.94 116 CYS A CA 1
ATOM 874 C C . CYS A 1 116 ? 19.722 -9.455 -6.284 1.00 92.94 116 CYS A C 1
ATOM 876 O O . CYS A 1 116 ? 19.957 -10.228 -7.216 1.00 92.94 116 CYS A O 1
ATOM 878 N N . HIS A 1 117 ? 19.060 -8.303 -6.454 1.00 94.25 117 HIS A N 1
ATOM 879 C CA . HIS A 1 117 ? 18.593 -7.767 -7.742 1.00 94.25 117 HIS A CA 1
ATOM 880 C C . HIS A 1 117 ? 17.667 -8.700 -8.537 1.00 94.25 117 HIS A C 1
ATOM 882 O O . HIS A 1 117 ? 17.520 -8.589 -9.753 1.00 94.25 117 HIS A O 1
ATOM 888 N N . TYR A 1 118 ? 17.021 -9.658 -7.865 1.00 95.56 118 TYR A N 1
ATOM 889 C CA . TYR A 1 118 ? 16.037 -10.525 -8.502 1.00 95.56 118 TYR A CA 1
ATOM 890 C C . TYR A 1 118 ? 14.755 -9.732 -8.822 1.00 95.56 118 TYR A C 1
ATOM 892 O O . TYR A 1 118 ? 14.170 -9.177 -7.894 1.00 95.56 118 TYR A O 1
ATOM 900 N N . PRO A 1 119 ? 14.287 -9.687 -10.084 1.00 95.00 119 PRO A N 1
ATOM 901 C CA . PRO A 1 119 ? 13.225 -8.769 -10.519 1.00 95.00 119 PRO A CA 1
ATOM 902 C C . PRO A 1 119 ? 11.799 -9.189 -10.123 1.00 95.00 119 PRO A C 1
ATOM 904 O O . PRO A 1 119 ? 10.854 -8.468 -10.428 1.00 95.00 119 PRO A O 1
ATOM 907 N N . TYR A 1 120 ? 11.633 -10.353 -9.490 1.00 96.50 120 TYR A N 1
ATOM 908 C CA . TYR A 1 120 ? 10.330 -10.910 -9.116 1.00 96.50 120 TYR A CA 1
ATOM 909 C C . TYR A 1 120 ? 10.226 -11.151 -7.603 1.00 96.50 120 TYR A C 1
ATOM 911 O O . TYR A 1 120 ? 9.758 -12.202 -7.161 1.00 96.50 120 TYR A O 1
ATOM 919 N N . ALA A 1 121 ? 10.724 -10.217 -6.788 1.00 93.81 121 ALA A N 1
ATOM 920 C CA . ALA A 1 121 ? 10.418 -10.224 -5.363 1.00 93.81 121 ALA A CA 1
ATOM 921 C C . ALA A 1 121 ? 8.935 -9.875 -5.186 1.00 93.81 121 ALA A C 1
ATOM 923 O O . ALA A 1 121 ? 8.440 -8.932 -5.798 1.00 93.81 121 ALA A O 1
ATOM 924 N N . LYS A 1 122 ? 8.211 -10.676 -4.409 1.00 93.06 122 LYS A N 1
ATOM 925 C CA . LYS A 1 122 ? 6.758 -10.564 -4.290 1.00 93.06 122 LYS A CA 1
ATOM 926 C C . LYS A 1 122 ? 6.402 -9.518 -3.249 1.00 93.06 122 LYS A C 1
ATOM 928 O O . LYS A 1 122 ? 6.854 -9.620 -2.108 1.00 93.06 122 LYS A O 1
ATOM 933 N N . LEU A 1 123 ? 5.604 -8.534 -3.644 1.00 90.12 123 LEU A N 1
ATOM 934 C CA . LEU A 1 123 ? 4.919 -7.658 -2.703 1.00 90.12 123 LEU A CA 1
ATOM 935 C C . LEU A 1 123 ? 3.897 -8.494 -1.927 1.00 90.12 123 LEU A C 1
ATOM 937 O O . LEU A 1 123 ? 3.413 -9.508 -2.423 1.00 90.12 123 LEU A O 1
ATOM 941 N N . SER A 1 124 ? 3.584 -8.089 -0.704 1.00 81.44 124 SER A N 1
ATOM 942 C CA . SER A 1 124 ? 2.581 -8.801 0.085 1.00 81.44 124 SER A CA 1
ATOM 943 C C . SER A 1 124 ? 1.197 -8.690 -0.563 1.00 81.44 124 SER A C 1
ATOM 945 O O . SER A 1 124 ? 0.719 -7.588 -0.848 1.00 81.44 124 SER A O 1
ATOM 947 N N . ASP A 1 125 ? 0.568 -9.843 -0.777 1.00 83.94 125 ASP A N 1
ATOM 948 C CA . ASP A 1 125 ? -0.792 -9.952 -1.298 1.00 83.94 125 ASP A CA 1
ATOM 949 C C . ASP A 1 125 ? -1.812 -9.870 -0.159 1.00 83.94 125 ASP A C 1
ATOM 951 O O . ASP A 1 125 ? -1.548 -10.285 0.974 1.00 83.94 125 ASP A O 1
ATOM 955 N N . GLY A 1 126 ? -3.002 -9.367 -0.472 1.00 80.25 126 GLY A N 1
ATOM 956 C CA . GLY A 1 1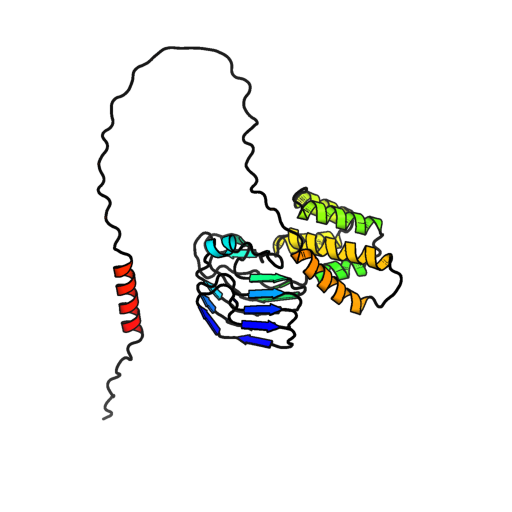26 ? -4.138 -9.345 0.435 1.00 80.25 126 GLY A CA 1
ATOM 957 C C . GLY A 1 126 ? -4.922 -8.041 0.412 1.00 80.25 126 GLY A C 1
ATOM 958 O O . GLY A 1 126 ? -4.598 -7.073 -0.280 1.00 80.25 126 GLY A O 1
ATOM 959 N N . ILE A 1 127 ? -5.991 -8.044 1.202 1.00 74.88 127 ILE A N 1
ATOM 960 C CA . ILE A 1 127 ? -6.754 -6.847 1.531 1.00 74.88 127 ILE A CA 1
ATOM 961 C C . ILE A 1 127 ? -6.193 -6.311 2.845 1.00 74.88 127 ILE A C 1
ATOM 963 O O . ILE A 1 127 ? -6.352 -6.910 3.908 1.00 74.88 127 ILE A O 1
ATOM 967 N N . PHE A 1 128 ? -5.520 -5.176 2.766 1.00 70.62 128 PHE A N 1
ATOM 968 C CA . PHE A 1 128 ? -5.036 -4.427 3.909 1.00 70.62 128 PHE A CA 1
ATOM 969 C C . PHE A 1 128 ? -6.151 -3.473 4.357 1.00 70.62 128 PHE A C 1
ATOM 971 O O . PHE A 1 128 ? -6.179 -2.305 3.984 1.00 70.62 128 PHE A O 1
ATOM 978 N N . GLU A 1 129 ? -7.088 -4.004 5.149 1.00 68.00 129 GLU A N 1
ATOM 979 C CA . GLU A 1 129 ? -8.127 -3.263 5.893 1.00 68.00 129 GLU A CA 1
ATOM 980 C C . GLU A 1 129 ? -7.716 -3.094 7.372 1.00 68.00 129 GLU A C 1
ATOM 982 O O . GLU A 1 129 ? -8.525 -3.219 8.290 1.00 68.00 129 GLU A O 1
ATOM 987 N N . LEU A 1 130 ? -6.427 -2.845 7.635 1.00 55.62 130 LEU A N 1
ATOM 988 C CA . LEU A 1 130 ? -5.875 -2.852 8.999 1.00 55.62 130 LEU A CA 1
ATOM 989 C C . LEU A 1 130 ? -6.562 -1.838 9.923 1.00 55.62 130 LEU A C 1
ATOM 991 O O . LEU A 1 130 ? -6.766 -2.122 11.102 1.00 55.62 130 LEU A O 1
ATOM 995 N N . THR A 1 131 ? -6.956 -0.682 9.388 1.00 55.53 131 THR A N 1
ATOM 996 C CA . THR A 1 131 ? -7.654 0.351 10.157 1.00 55.53 131 THR A CA 1
ATOM 997 C C . THR A 1 131 ? -9.105 -0.041 10.427 1.00 55.53 131 THR A C 1
ATOM 999 O O . THR A 1 131 ? -9.580 0.153 11.539 1.00 55.53 131 THR A O 1
ATOM 1002 N N . LYS A 1 132 ? -9.799 -0.659 9.464 1.00 59.97 132 LYS A N 1
ATOM 1003 C CA . LYS A 1 132 ? -11.205 -1.048 9.623 1.00 59.97 132 LYS A CA 1
ATOM 1004 C C . LYS A 1 132 ? -11.382 -2.217 10.595 1.00 59.97 132 LYS A C 1
ATOM 1006 O O . LYS A 1 132 ? -12.187 -2.089 11.508 1.00 59.97 132 LYS A O 1
ATOM 1011 N N . GLU A 1 133 ? -10.581 -3.285 10.501 1.00 56.00 133 GLU A N 1
ATOM 1012 C CA . GLU A 1 133 ? -10.639 -4.391 11.483 1.00 56.00 133 GLU A CA 1
ATOM 1013 C C . GLU A 1 133 ? -10.328 -3.902 12.911 1.00 56.00 133 GLU A C 1
ATOM 1015 O O . GLU A 1 133 ? -10.945 -4.345 13.881 1.00 56.00 133 GLU A O 1
ATOM 1020 N N . ALA A 1 134 ? -9.376 -2.973 13.063 1.00 58.28 134 ALA A N 1
ATOM 1021 C CA . ALA A 1 134 ? -9.047 -2.390 14.362 1.00 58.28 134 ALA A CA 1
ATOM 1022 C C . ALA A 1 134 ? -10.187 -1.512 14.911 1.00 58.28 134 ALA A C 1
ATOM 1024 O O . ALA A 1 134 ? -10.537 -1.633 16.086 1.00 58.28 134 ALA A O 1
ATOM 1025 N N . VAL A 1 135 ? -10.785 -0.668 14.064 1.00 57.06 135 VAL A N 1
ATOM 1026 C CA . VAL A 1 135 ? -11.926 0.197 14.406 1.00 57.06 135 VAL A CA 1
ATOM 1027 C C . VAL A 1 135 ? -13.158 -0.637 14.761 1.00 57.06 135 VAL A C 1
ATOM 1029 O O . VAL A 1 135 ? -13.774 -0.383 15.790 1.00 57.06 135 VAL A O 1
ATOM 1032 N N . GLU A 1 136 ? -13.484 -1.680 13.997 1.00 60.25 136 GLU A N 1
ATOM 1033 C CA . GLU A 1 136 ? -14.614 -2.575 14.288 1.00 60.25 136 GLU A CA 1
ATOM 1034 C C . GLU A 1 136 ? -14.461 -3.282 15.641 1.00 60.25 136 GLU A C 1
ATOM 1036 O O . GLU A 1 136 ? -15.429 -3.388 16.392 1.00 60.25 136 GLU A O 1
ATOM 1041 N N . ILE A 1 137 ? -13.248 -3.707 16.012 1.00 56.66 137 ILE A N 1
ATOM 1042 C CA . ILE A 1 137 ? -12.993 -4.292 17.338 1.00 56.66 137 ILE A CA 1
ATOM 1043 C C . ILE A 1 137 ? -13.163 -3.253 18.446 1.00 56.66 137 ILE A C 1
ATOM 1045 O O . ILE A 1 137 ? -13.718 -3.573 19.498 1.00 56.66 137 ILE A O 1
ATOM 1049 N N . ILE A 1 138 ? -12.694 -2.023 18.225 1.00 58.53 138 ILE A N 1
ATOM 1050 C CA . ILE A 1 138 ? -12.848 -0.924 19.186 1.00 58.53 138 ILE A CA 1
ATOM 1051 C C . ILE A 1 138 ? -14.322 -0.556 19.374 1.00 58.53 138 ILE A C 1
ATOM 1053 O O . ILE A 1 138 ? -14.753 -0.370 20.506 1.00 58.53 138 ILE A O 1
ATOM 1057 N N . HIS A 1 139 ? -15.103 -0.494 18.296 1.00 57.75 139 HIS A N 1
ATOM 1058 C CA . HIS A 1 139 ? -16.530 -0.177 18.359 1.00 57.75 139 HIS A CA 1
ATOM 1059 C C . HIS A 1 139 ? -17.383 -1.334 18.885 1.00 57.75 139 HIS A C 1
ATOM 1061 O O . HIS A 1 139 ? -18.372 -1.098 19.571 1.00 57.75 139 HIS A O 1
ATOM 1067 N N . GLY A 1 140 ? -17.019 -2.578 18.570 1.00 47.97 140 GLY A N 1
ATOM 1068 C CA . GLY A 1 140 ? -17.773 -3.773 18.949 1.00 47.97 140 GLY A CA 1
ATOM 1069 C C . GLY A 1 140 ? -17.550 -4.247 20.385 1.00 47.97 140 GLY A C 1
ATOM 1070 O O . GLY A 1 140 ? -18.130 -5.255 20.781 1.00 47.97 140 GLY A O 1
ATOM 1071 N N . SER A 1 141 ? -16.701 -3.576 21.166 1.00 57.72 141 SER A N 1
ATOM 1072 C CA . SER A 1 141 ? -16.461 -3.934 22.564 1.00 57.72 141 SER A CA 1
ATOM 1073 C C . SER A 1 141 ? -16.591 -2.732 23.490 1.00 57.72 141 SER A C 1
ATOM 1075 O O . SER A 1 141 ? -16.248 -1.611 23.123 1.00 57.72 141 SER A O 1
ATOM 1077 N N . ASP A 1 14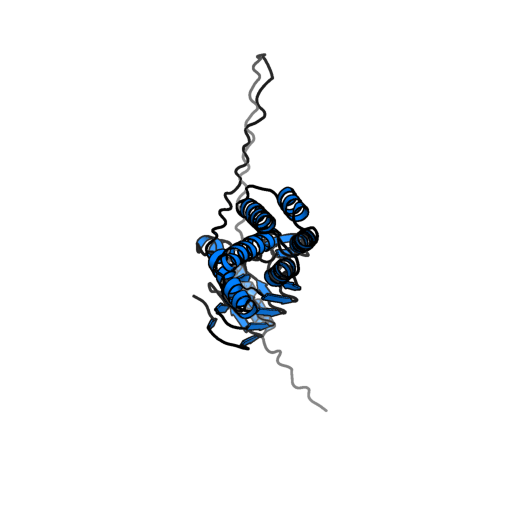2 ? -17.077 -2.976 24.710 1.00 60.19 142 ASP A N 1
ATOM 1078 C CA . ASP A 1 142 ? -17.249 -1.958 25.752 1.00 60.19 142 ASP A CA 1
ATOM 1079 C C . ASP A 1 142 ? -15.896 -1.532 26.336 1.00 60.19 142 ASP A C 1
ATOM 1081 O O . ASP A 1 142 ? -15.574 -1.761 27.506 1.00 60.19 142 ASP A O 1
ATOM 1085 N N . PHE A 1 143 ? -15.052 -0.921 25.510 1.00 62.47 143 PHE A N 1
ATOM 1086 C CA . PHE A 1 143 ? -13.804 -0.359 25.979 1.00 62.47 143 PHE A CA 1
ATOM 1087 C C . PHE A 1 143 ? -14.074 0.833 26.900 1.00 62.47 143 PHE A C 1
ATOM 1089 O O . PHE A 1 143 ? -14.686 1.848 26.547 1.00 62.47 143 PHE A O 1
ATOM 1096 N N . THR A 1 144 ? -13.546 0.739 28.114 1.00 69.88 144 THR A N 1
ATOM 1097 C CA . THR A 1 144 ? -13.473 1.882 29.019 1.00 69.88 144 THR A CA 1
ATOM 1098 C C . THR A 1 144 ? -12.471 2.908 28.485 1.00 69.88 144 THR A C 1
ATOM 1100 O O . THR A 1 144 ? -11.481 2.564 27.835 1.00 69.88 144 THR A O 1
ATOM 1103 N N . LYS A 1 145 ? -12.676 4.187 28.823 1.00 65.19 145 LYS A N 1
ATOM 1104 C CA . LYS A 1 145 ? -11.746 5.276 28.474 1.00 65.19 145 LYS A CA 1
ATOM 1105 C C . LYS A 1 145 ? -10.292 4.949 28.853 1.00 65.19 145 LYS A C 1
ATOM 1107 O O . LYS A 1 145 ? -9.391 5.169 28.054 1.00 65.19 145 LYS A O 1
ATOM 1112 N N . ARG A 1 146 ? -10.075 4.328 30.018 1.00 65.50 146 ARG A N 1
ATOM 1113 C CA . ARG A 1 146 ? -8.741 3.913 30.488 1.00 65.50 146 ARG A CA 1
ATOM 1114 C C . ARG A 1 146 ? -8.100 2.833 29.617 1.00 65.50 146 ARG A C 1
ATOM 1116 O O . ARG A 1 146 ? -6.894 2.856 29.409 1.00 65.50 146 ARG A O 1
ATOM 1123 N N . GLN A 1 147 ? -8.884 1.880 29.113 1.00 71.31 147 GLN A N 1
ATOM 1124 C CA . GLN A 1 147 ? -8.367 0.840 28.220 1.00 71.31 147 GLN A CA 1
ATOM 1125 C C . GLN A 1 147 ? -7.945 1.430 26.872 1.00 71.31 147 GLN A C 1
ATOM 1127 O O . GLN A 1 147 ? -6.902 1.065 26.337 1.00 71.31 147 GLN A O 1
ATOM 1132 N N . LEU A 1 148 ? -8.712 2.389 26.359 1.00 69.44 148 LEU A N 1
ATOM 1133 C CA . LEU A 1 148 ? -8.368 3.135 25.153 1.00 69.44 148 LEU A CA 1
ATOM 1134 C C . LEU A 1 148 ? -7.092 3.962 25.357 1.00 69.44 148 LEU A C 1
ATOM 1136 O O . LEU A 1 148 ? -6.143 3.843 24.588 1.00 69.44 148 LEU A O 1
ATOM 1140 N N . GLU A 1 149 ? -6.997 4.718 26.447 1.00 70.06 149 GLU A N 1
ATOM 1141 C CA . GLU A 1 149 ? -5.777 5.461 26.788 1.00 70.06 149 GLU A CA 1
ATOM 1142 C C . GLU A 1 149 ? -4.554 4.535 26.895 1.00 70.06 149 GLU A C 1
ATOM 1144 O O . GLU A 1 149 ? -3.491 4.863 26.367 1.00 70.06 149 GLU A O 1
ATOM 1149 N N . ALA A 1 150 ? -4.711 3.344 27.484 1.00 71.62 150 ALA A N 1
ATOM 1150 C CA . ALA A 1 150 ? -3.648 2.344 27.573 1.00 71.62 150 ALA A CA 1
ATOM 1151 C C . ALA A 1 150 ? -3.223 1.794 26.199 1.00 71.62 150 ALA A C 1
ATOM 1153 O O . ALA A 1 150 ? -2.027 1.645 25.941 1.00 71.62 150 ALA A O 1
ATOM 1154 N N . ILE A 1 151 ? -4.178 1.520 25.301 1.00 76.81 151 ILE A N 1
ATOM 1155 C CA . ILE A 1 151 ? -3.893 1.087 23.925 1.00 76.81 151 ILE A CA 1
ATOM 1156 C C . ILE A 1 151 ? -3.148 2.181 23.158 1.00 76.81 151 ILE A C 1
ATOM 1158 O O . ILE A 1 151 ? -2.145 1.891 22.499 1.00 76.81 151 ILE A O 1
ATOM 1162 N N . ASN A 1 152 ? -3.617 3.427 23.249 1.00 73.50 152 ASN A N 1
ATOM 1163 C CA . ASN A 1 152 ? -2.997 4.563 22.578 1.00 73.50 152 ASN A CA 1
ATOM 1164 C C . ASN A 1 152 ? -1.568 4.785 23.089 1.00 73.50 152 ASN A C 1
ATOM 1166 O O . ASN A 1 152 ? -0.626 4.837 22.303 1.00 73.50 152 ASN A O 1
ATOM 1170 N N . TYR A 1 153 ? -1.389 4.804 24.412 1.00 76.25 153 TYR A N 1
ATOM 1171 C CA . TYR A 1 153 ? -0.079 4.946 25.039 1.00 76.25 153 TYR A CA 1
ATOM 1172 C C . TYR A 1 153 ? 0.896 3.850 24.590 1.00 76.25 153 TYR A C 1
ATOM 1174 O O . TYR A 1 153 ? 1.988 4.159 24.117 1.00 76.25 153 TYR A O 1
ATOM 1182 N N . ALA A 1 154 ? 0.496 2.576 24.669 1.00 76.12 154 ALA A N 1
ATOM 1183 C CA . ALA A 1 154 ? 1.341 1.460 24.242 1.00 76.12 154 ALA A CA 1
ATOM 1184 C C . ALA A 1 154 ? 1.718 1.558 22.756 1.00 76.12 154 ALA A C 1
ATOM 1186 O O . ALA A 1 154 ? 2.851 1.264 22.378 1.00 76.12 154 ALA A O 1
ATOM 1187 N N . SER A 1 155 ? 0.776 1.993 21.919 1.00 77.62 155 SER A N 1
ATOM 1188 C CA . SER A 1 155 ? 0.984 2.127 20.479 1.00 77.62 155 SER A CA 1
ATOM 1189 C C . SER A 1 155 ? 1.925 3.282 20.135 1.00 77.62 155 SER A C 1
ATOM 1191 O O . SER A 1 155 ? 2.826 3.099 19.321 1.00 77.62 155 SER A O 1
ATOM 1193 N N . LEU A 1 156 ? 1.808 4.429 20.810 1.00 69.44 156 LEU A N 1
ATOM 1194 C CA . LEU A 1 156 ? 2.735 5.557 20.654 1.00 69.44 156 LEU A CA 1
ATOM 1195 C C . LEU A 1 156 ? 4.155 5.204 21.108 1.00 69.44 156 LEU A C 1
ATOM 1197 O O . LEU A 1 156 ? 5.106 5.472 20.380 1.00 69.44 156 LEU A O 1
ATOM 1201 N N . GLN A 1 157 ? 4.299 4.548 22.264 1.00 71.75 157 GLN A N 1
ATOM 1202 C CA . GLN A 1 157 ? 5.596 4.072 22.765 1.00 71.75 157 GLN A CA 1
ATOM 1203 C C . GLN A 1 157 ? 6.285 3.145 21.755 1.00 71.75 157 GLN A C 1
ATOM 1205 O O . GLN A 1 157 ? 7.503 3.188 21.583 1.00 71.75 157 GLN A O 1
ATOM 1210 N N . PHE A 1 158 ? 5.505 2.307 21.072 1.00 75.00 158 PHE A N 1
ATOM 1211 C CA . PHE A 1 158 ? 6.026 1.378 20.080 1.00 75.00 158 PHE A CA 1
ATOM 1212 C C . PHE A 1 158 ? 6.421 2.076 18.778 1.00 75.00 158 PHE A C 1
ATOM 1214 O O . PHE A 1 158 ? 7.519 1.858 18.276 1.00 75.00 158 PHE A O 1
ATOM 1221 N N . VAL A 1 159 ? 5.577 2.981 18.277 1.00 65.88 159 VAL A N 1
ATOM 1222 C CA . VAL A 1 159 ? 5.874 3.798 17.088 1.00 65.88 159 VAL A CA 1
ATOM 1223 C C . VAL A 1 159 ? 7.115 4.672 17.294 1.00 65.88 159 VAL A C 1
ATOM 1225 O O . VAL A 1 159 ? 7.905 4.845 16.370 1.00 65.88 159 VAL A O 1
ATOM 1228 N N . GLN A 1 160 ? 7.319 5.193 18.505 1.00 69.75 160 GLN A N 1
ATOM 1229 C CA . GLN A 1 160 ? 8.491 5.995 18.870 1.00 69.75 160 GLN A CA 1
ATOM 1230 C C . GLN A 1 160 ? 9.768 5.160 19.073 1.00 69.75 160 GLN A C 1
ATOM 1232 O O . GLN A 1 160 ? 10.825 5.725 19.342 1.00 69.75 160 GLN A O 1
ATOM 1237 N N . GLY A 1 161 ? 9.691 3.828 18.967 1.00 66.56 161 GLY A N 1
ATOM 1238 C CA . GLY A 1 161 ? 10.825 2.927 19.179 1.00 66.56 161 GLY A CA 1
ATOM 1239 C C . GLY A 1 161 ? 11.250 2.779 20.644 1.00 66.56 161 GLY A C 1
ATOM 1240 O O . GLY A 1 161 ? 12.320 2.240 20.912 1.00 66.56 161 GLY A O 1
ATOM 1241 N N . ILE A 1 162 ? 10.433 3.240 21.598 1.00 78.00 162 ILE A N 1
ATOM 1242 C CA . ILE A 1 162 ? 10.729 3.150 23.037 1.00 78.00 162 ILE A CA 1
ATOM 1243 C C . ILE A 1 162 ? 10.491 1.725 23.551 1.00 78.00 162 ILE A C 1
ATOM 1245 O O . ILE A 1 162 ? 11.180 1.253 24.455 1.00 78.00 162 ILE A O 1
ATOM 1249 N N . THR A 1 163 ? 9.522 1.013 22.973 1.00 82.19 163 THR A N 1
ATOM 1250 C CA . THR A 1 163 ? 9.240 -0.386 23.312 1.00 82.19 163 THR A CA 1
ATOM 1251 C C . THR A 1 163 ? 9.450 -1.313 22.117 1.00 82.19 163 THR A C 1
ATOM 1253 O O . THR A 1 163 ? 9.449 -0.880 20.969 1.00 82.19 163 THR A O 1
ATOM 1256 N N . THR A 1 164 ? 9.639 -2.607 22.382 1.00 84.31 164 THR A N 1
ATOM 1257 C CA . THR A 1 164 ? 9.825 -3.628 21.338 1.00 84.31 164 THR A CA 1
ATOM 1258 C C . THR A 1 164 ? 8.503 -4.302 20.979 1.00 84.31 164 THR A C 1
ATOM 1260 O O . THR A 1 164 ? 7.569 -4.311 21.785 1.00 84.31 164 THR A O 1
ATOM 1263 N N . ASP A 1 165 ? 8.440 -4.967 19.818 1.00 78.50 165 ASP A N 1
ATOM 1264 C CA . ASP A 1 165 ? 7.268 -5.729 19.354 1.00 78.50 165 ASP A CA 1
ATOM 1265 C C . ASP A 1 165 ? 6.663 -6.618 20.444 1.00 78.50 165 ASP A C 1
ATOM 1267 O O . ASP A 1 165 ? 5.446 -6.719 20.600 1.00 78.50 165 ASP A O 1
ATOM 1271 N N . ARG A 1 166 ? 7.529 -7.314 21.192 1.00 86.31 166 ARG A N 1
ATOM 1272 C CA . ARG A 1 166 ? 7.112 -8.294 22.197 1.00 86.31 166 ARG A CA 1
ATOM 1273 C C . ARG A 1 166 ? 6.411 -7.614 23.368 1.00 86.31 166 ARG A C 1
ATOM 1275 O O . ARG A 1 166 ? 5.395 -8.123 23.838 1.00 86.31 166 ARG A O 1
ATOM 1282 N N . PHE A 1 167 ? 6.953 -6.493 23.838 1.00 87.88 167 PHE A N 1
ATOM 1283 C CA . PHE A 1 167 ? 6.373 -5.734 24.943 1.00 87.88 167 PHE A CA 1
ATOM 1284 C C . PHE A 1 167 ? 5.108 -5.003 24.508 1.00 87.88 167 PHE A C 1
ATOM 1286 O O . PHE A 1 167 ? 4.114 -5.053 25.230 1.00 87.88 167 PHE A O 1
ATOM 1293 N N . TYR A 1 168 ? 5.102 -4.443 23.299 1.00 87.25 168 TYR A N 1
ATOM 1294 C CA . TYR A 1 168 ? 3.923 -3.828 22.707 1.00 87.25 168 TYR A CA 1
ATOM 1295 C C . TYR A 1 168 ? 2.750 -4.812 22.600 1.00 87.25 168 TYR A C 1
ATOM 1297 O O . TYR A 1 168 ? 1.673 -4.565 23.143 1.00 87.25 168 TYR A O 1
ATOM 1305 N N . LEU A 1 169 ? 2.965 -5.981 21.987 1.00 87.75 169 LEU A N 1
ATOM 1306 C CA . LEU A 1 169 ? 1.922 -7.002 21.862 1.00 87.75 169 LEU A CA 1
ATOM 1307 C C . LEU A 1 169 ? 1.408 -7.477 23.216 1.00 87.75 169 LEU A C 1
ATOM 1309 O O . LEU A 1 169 ? 0.206 -7.678 23.372 1.00 87.75 169 LEU A O 1
ATOM 1313 N N . LYS A 1 170 ? 2.300 -7.641 24.198 1.00 90.25 170 LYS A N 1
ATOM 1314 C CA . LYS A 1 170 ? 1.918 -8.037 25.556 1.00 90.25 170 LYS A CA 1
ATOM 1315 C C . LYS A 1 170 ? 1.076 -6.952 26.236 1.00 90.25 170 LYS A C 1
ATOM 1317 O O . LYS A 1 170 ? 0.090 -7.287 26.891 1.00 90.25 170 LYS A O 1
ATOM 1322 N N . ALA A 1 171 ? 1.422 -5.677 26.044 1.00 87.25 171 ALA A N 1
ATOM 1323 C CA . ALA A 1 171 ? 0.652 -4.545 26.549 1.00 87.25 171 ALA A CA 1
ATOM 1324 C C . ALA A 1 171 ? -0.751 -4.510 25.927 1.00 87.25 171 ALA A C 1
ATOM 1326 O O . ALA A 1 171 ? -1.737 -4.511 26.659 1.00 87.25 171 ALA A O 1
ATOM 1327 N N . ILE A 1 172 ? -0.872 -4.609 24.599 1.00 86.75 172 ILE A N 1
ATOM 1328 C CA . ILE A 1 172 ? -2.188 -4.647 23.946 1.00 86.75 172 ILE A CA 1
ATOM 1329 C C . ILE A 1 172 ? -2.984 -5.888 24.356 1.00 86.75 172 ILE A C 1
ATOM 1331 O O . ILE A 1 172 ? -4.172 -5.783 24.638 1.00 86.75 172 ILE A O 1
ATOM 1335 N N . GLN A 1 173 ? -2.344 -7.054 24.472 1.00 90.75 173 GLN A N 1
ATOM 1336 C CA . GLN A 1 173 ? -3.004 -8.294 24.892 1.00 90.75 173 GLN A CA 1
ATOM 1337 C C . GLN A 1 173 ? -3.561 -8.216 26.317 1.00 90.75 173 GLN A C 1
ATOM 1339 O O . GLN A 1 173 ? -4.584 -8.843 26.596 1.00 90.75 173 GLN A O 1
ATOM 1344 N N . SER A 1 174 ? -2.903 -7.454 27.198 1.00 88.44 174 SER A N 1
ATOM 1345 C CA . SER A 1 174 ? -3.379 -7.204 28.563 1.00 88.44 174 SER A CA 1
ATOM 1346 C C . SER A 1 174 ? -4.656 -6.360 28.601 1.00 88.44 174 SER A C 1
ATOM 1348 O O . SER A 1 174 ? -5.452 -6.507 29.523 1.00 88.44 174 SER A O 1
ATOM 1350 N N . VAL A 1 175 ? -4.883 -5.538 27.570 1.00 85.88 175 VAL A N 1
ATOM 1351 C CA . VAL A 1 175 ? -6.079 -4.702 27.432 1.00 85.88 175 VAL A CA 1
ATOM 1352 C C . VAL A 1 175 ? -7.175 -5.417 26.637 1.00 85.88 175 VAL A C 1
ATOM 1354 O O . VAL A 1 175 ? -8.330 -5.438 27.054 1.00 85.88 175 VAL A O 1
ATOM 1357 N N . SER A 1 176 ? -6.823 -6.023 25.499 1.00 82.31 176 SER A N 1
ATOM 1358 C CA . SER A 1 176 ? -7.738 -6.753 24.621 1.00 82.31 176 SER A CA 1
ATOM 1359 C C . SER A 1 176 ? -7.029 -7.873 23.861 1.00 82.31 176 SER A C 1
ATOM 1361 O O . SER A 1 176 ? -6.206 -7.656 22.967 1.00 82.31 176 SER A O 1
ATOM 1363 N N . LYS A 1 177 ? -7.406 -9.117 24.182 1.00 83.81 177 LYS A N 1
ATOM 1364 C CA . LYS A 1 177 ? -6.929 -10.314 23.472 1.00 83.81 177 LYS A CA 1
ATOM 1365 C C . LYS A 1 177 ? -7.339 -10.329 21.988 1.00 83.81 177 LYS A C 1
ATOM 1367 O O . LYS A 1 177 ? -6.482 -10.681 21.177 1.00 83.81 177 LYS A O 1
ATOM 1372 N N . PRO A 1 178 ? -8.588 -9.984 21.598 1.00 75.44 178 PRO A N 1
ATOM 1373 C CA . PRO A 1 178 ? -8.974 -9.902 20.187 1.00 75.44 178 PRO A CA 1
ATOM 1374 C C . PRO A 1 178 ? -8.101 -8.932 19.391 1.00 75.44 178 PRO A C 1
ATOM 1376 O O . PRO A 1 178 ? -7.579 -9.296 18.340 1.00 75.44 178 PRO A O 1
ATOM 1379 N N . LEU A 1 179 ? -7.856 -7.743 19.942 1.00 74.31 179 LEU A N 1
ATOM 1380 C CA . LEU A 1 179 ? -7.052 -6.715 19.294 1.00 74.31 179 LEU A CA 1
ATOM 1381 C C . LEU A 1 179 ? -5.593 -7.153 19.125 1.00 74.31 179 LEU A C 1
ATOM 1383 O O . LEU A 1 179 ? -5.025 -7.054 18.040 1.00 74.31 179 LEU A O 1
ATOM 1387 N N . ALA A 1 180 ? -5.010 -7.756 20.164 1.00 81.25 180 ALA A N 1
ATOM 1388 C CA . ALA A 1 180 ? -3.673 -8.330 20.074 1.00 81.25 180 ALA A CA 1
ATOM 1389 C C . ALA A 1 180 ? -3.575 -9.436 19.013 1.00 81.25 180 ALA A C 1
ATOM 1391 O O . ALA A 1 180 ? -2.558 -9.527 18.330 1.00 81.25 180 ALA A O 1
ATOM 1392 N N . LYS A 1 181 ? -4.620 -10.256 18.817 1.00 78.44 181 LYS A N 1
ATOM 1393 C CA . LYS A 1 181 ? -4.640 -11.252 17.731 1.00 78.44 181 LYS A CA 1
ATOM 1394 C C . LYS A 1 181 ? -4.588 -10.595 16.351 1.00 78.44 181 LYS A C 1
ATOM 1396 O O . LYS A 1 181 ? -3.887 -11.117 15.487 1.00 78.44 181 LYS A O 1
ATOM 1401 N N . VAL A 1 182 ? -5.286 -9.476 16.135 1.00 73.19 182 VAL A N 1
ATOM 1402 C CA . VAL A 1 182 ? -5.193 -8.710 14.874 1.00 73.19 182 VAL A CA 1
ATOM 1403 C C . VAL A 1 182 ? -3.779 -8.188 14.672 1.00 73.19 182 VAL A C 1
ATOM 1405 O O . VAL A 1 182 ? -3.193 -8.418 13.621 1.00 73.19 182 VAL A O 1
ATOM 1408 N N . LEU A 1 183 ? -3.179 -7.590 15.701 1.00 76.56 183 LEU A N 1
ATOM 1409 C CA . LEU A 1 183 ? -1.809 -7.079 15.623 1.00 76.56 183 LEU A CA 1
ATOM 1410 C C . LEU A 1 183 ? -0.771 -8.189 15.401 1.00 76.56 183 LEU A C 1
ATOM 1412 O O . LEU A 1 183 ? 0.193 -7.994 14.668 1.00 76.56 183 LEU A O 1
ATOM 1416 N N . ILE A 1 184 ? -0.969 -9.377 15.982 1.00 78.25 184 ILE A N 1
ATOM 1417 C CA . ILE A 1 184 ? -0.124 -10.553 15.725 1.00 78.25 184 ILE A CA 1
ATOM 1418 C C . ILE A 1 184 ? -0.266 -11.016 14.270 1.00 78.25 184 ILE A C 1
ATOM 1420 O O . ILE A 1 184 ? 0.737 -11.368 13.648 1.00 78.25 184 ILE A O 1
ATOM 1424 N N . ARG A 1 185 ? -1.484 -11.007 13.708 1.00 69.56 185 ARG A N 1
ATOM 1425 C CA . ARG A 1 185 ? -1.704 -11.290 12.280 1.00 69.56 185 ARG A CA 1
ATOM 1426 C C . ARG A 1 185 ? -1.023 -10.230 11.409 1.00 69.56 185 ARG A C 1
ATOM 1428 O O . ARG A 1 185 ? -0.265 -10.587 10.512 1.00 69.56 185 ARG A O 1
ATOM 1435 N N . ALA A 1 186 ? -1.1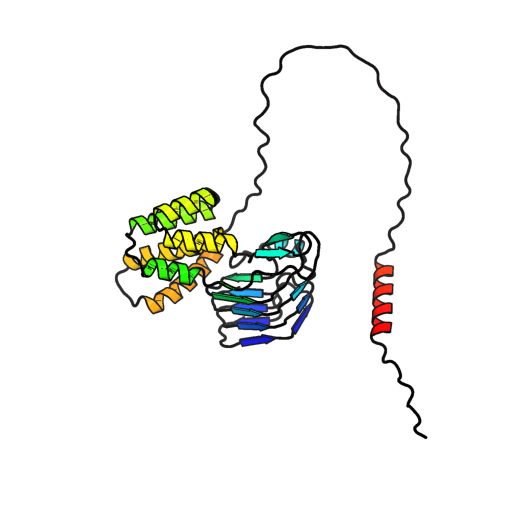79 -8.951 11.740 1.00 64.38 186 ALA A N 1
ATOM 1436 C CA . ALA A 1 186 ? -0.520 -7.846 11.049 1.00 64.38 186 ALA A CA 1
ATOM 1437 C C . ALA A 1 186 ? 1.013 -7.934 11.132 1.00 64.38 186 ALA A C 1
ATOM 1439 O O . ALA A 1 186 ? 1.709 -7.654 10.158 1.00 64.38 186 ALA A O 1
ATOM 1440 N N . ARG A 1 187 ? 1.566 -8.416 12.251 1.00 67.94 187 ARG A N 1
ATOM 1441 C CA . ARG A 1 187 ? 3.005 -8.683 12.391 1.00 67.94 187 ARG A CA 1
ATOM 1442 C C . ARG A 1 187 ? 3.511 -9.716 11.385 1.00 67.94 187 ARG A C 1
ATOM 1444 O O . ARG A 1 187 ? 4.629 -9.577 10.909 1.00 67.94 187 ARG A O 1
ATOM 1451 N N . ARG A 1 188 ? 2.711 -10.742 11.070 1.00 60.66 188 ARG A N 1
ATOM 1452 C CA . ARG A 1 188 ? 3.091 -11.805 10.122 1.00 60.66 188 ARG A CA 1
ATOM 1453 C C . ARG A 1 188 ? 3.073 -11.350 8.664 1.00 60.66 188 ARG A C 1
ATOM 1455 O O . ARG A 1 188 ? 3.801 -11.931 7.870 1.00 60.66 188 ARG A O 1
ATOM 1462 N N . HIS A 1 189 ? 2.257 -10.351 8.327 1.00 50.28 189 HIS A N 1
ATOM 1463 C CA . HIS A 1 189 ? 1.946 -10.025 6.931 1.00 50.28 189 HIS A CA 1
ATOM 1464 C C . HIS A 1 189 ? 2.230 -8.574 6.513 1.00 50.28 189 HIS A C 1
ATOM 1466 O O . HIS A 1 189 ? 2.282 -8.315 5.320 1.00 50.28 189 HIS A O 1
ATOM 1472 N N . ALA A 1 190 ? 2.401 -7.624 7.440 1.00 51.91 190 ALA A N 1
ATOM 1473 C CA . ALA A 1 190 ? 2.385 -6.195 7.097 1.00 51.91 190 ALA A CA 1
ATOM 1474 C C . ALA A 1 190 ? 3.352 -5.299 7.893 1.00 51.91 190 ALA A C 1
ATOM 1476 O O . ALA A 1 190 ? 3.650 -4.206 7.436 1.00 51.91 190 ALA A O 1
ATOM 1477 N N . GLY A 1 191 ? 3.883 -5.733 9.038 1.00 59.81 191 GLY A N 1
ATOM 1478 C CA . GLY A 1 191 ? 4.724 -4.889 9.897 1.00 59.81 191 GLY A CA 1
ATOM 1479 C C . GLY A 1 191 ? 3.904 -4.254 11.019 1.00 59.81 191 GLY A C 1
ATOM 1480 O O . GLY A 1 191 ? 3.067 -3.376 10.822 1.00 59.81 191 GLY A O 1
ATOM 1481 N N . ILE A 1 192 ? 4.144 -4.726 12.239 1.00 65.44 192 ILE A N 1
ATOM 1482 C CA . ILE A 1 192 ? 3.336 -4.416 13.424 1.00 65.44 192 ILE A CA 1
ATOM 1483 C C . ILE A 1 192 ? 3.293 -2.921 13.788 1.00 65.44 192 ILE A C 1
ATOM 1485 O O . ILE A 1 192 ? 2.322 -2.468 14.386 1.00 65.44 192 ILE A O 1
ATOM 1489 N N . VAL A 1 193 ? 4.308 -2.146 13.392 1.00 54.22 193 VAL A N 1
ATOM 1490 C CA . VAL A 1 193 ? 4.436 -0.698 13.668 1.00 54.22 193 VAL A CA 1
ATOM 1491 C C . VAL A 1 193 ? 3.266 0.093 13.087 1.00 54.22 193 VAL A C 1
ATOM 1493 O O . VAL A 1 193 ? 2.840 1.103 13.631 1.00 54.22 193 VAL A O 1
ATOM 1496 N N . LEU A 1 194 ? 2.692 -0.410 12.007 1.00 54.00 194 LEU A N 1
ATOM 1497 C CA . LEU A 1 194 ? 1.686 0.275 11.207 1.00 54.00 194 LEU A CA 1
ATOM 1498 C C . LEU A 1 194 ? 0.294 0.008 11.715 1.00 54.00 194 LEU A C 1
ATOM 1500 O O . LEU A 1 194 ? -0.521 0.914 11.839 1.00 54.00 194 LEU A O 1
ATOM 1504 N N . ALA A 1 195 ? 0.070 -1.248 12.083 1.00 60.31 195 ALA A N 1
ATOM 1505 C CA . ALA A 1 195 ? -1.110 -1.635 12.815 1.00 60.31 195 ALA A CA 1
ATOM 1506 C C . ALA A 1 195 ? -1.142 -0.918 14.174 1.00 60.31 195 ALA A C 1
ATOM 1508 O O . ALA A 1 195 ? -2.202 -0.477 14.597 1.00 60.31 195 ALA A O 1
ATOM 1509 N N . ALA A 1 196 ? 0.017 -0.711 14.812 1.00 60.47 196 ALA A N 1
ATOM 1510 C CA . ALA A 1 196 ? 0.112 0.085 16.028 1.00 60.47 196 ALA A CA 1
ATOM 1511 C C . ALA A 1 196 ? -0.197 1.565 15.804 1.00 60.47 196 ALA A C 1
ATOM 1513 O O . ALA A 1 196 ? -0.971 2.148 16.555 1.00 60.47 196 ALA A O 1
ATOM 1514 N N . LEU A 1 197 ? 0.361 2.176 14.761 1.00 57.69 197 LEU A N 1
ATOM 1515 C CA . LEU A 1 197 ? 0.100 3.576 14.455 1.00 57.69 197 LEU A CA 1
ATOM 1516 C C . LEU A 1 197 ? -1.375 3.820 14.102 1.00 57.69 197 LEU A C 1
ATOM 1518 O O . LEU A 1 197 ? -1.998 4.706 14.682 1.00 57.69 197 LEU A O 1
ATOM 1522 N N . GLY A 1 198 ? -1.957 2.998 13.224 1.00 61.88 198 GLY A N 1
ATOM 1523 C CA . GLY A 1 198 ? -3.384 3.073 12.898 1.00 61.88 198 GLY A CA 1
ATOM 1524 C C . GLY A 1 198 ? -4.264 2.898 14.136 1.00 61.88 198 GLY A C 1
ATOM 1525 O O . GLY A 1 198 ? -5.253 3.608 14.304 1.00 61.88 198 GLY A O 1
ATOM 1526 N N . LEU A 1 199 ? -3.851 2.023 15.057 1.00 67.31 199 LEU A N 1
ATOM 1527 C CA . LEU A 1 199 ? -4.544 1.811 16.318 1.00 67.31 199 LEU A CA 1
ATOM 1528 C C . LEU A 1 199 ? -4.445 3.011 17.269 1.00 67.31 199 LEU A C 1
ATOM 1530 O O . LEU A 1 199 ? -5.451 3.401 17.854 1.00 67.31 199 LEU A O 1
ATOM 1534 N N . ALA A 1 200 ? -3.262 3.614 17.412 1.00 59.84 200 ALA A N 1
ATOM 1535 C CA . ALA A 1 200 ? -3.059 4.802 18.241 1.00 59.84 200 ALA A CA 1
ATOM 1536 C C . ALA A 1 200 ? -3.999 5.931 17.815 1.00 59.84 200 ALA A C 1
ATOM 1538 O O . ALA A 1 200 ? -4.696 6.524 18.640 1.00 59.84 200 ALA A O 1
ATOM 1539 N N . VAL A 1 201 ? -4.062 6.187 16.507 1.00 58.81 201 VAL A N 1
ATOM 1540 C CA . VAL A 1 201 ? -4.871 7.287 15.997 1.00 58.81 201 VAL A CA 1
ATOM 1541 C C . VAL A 1 201 ? -6.364 6.969 16.060 1.00 58.81 201 VAL A C 1
ATOM 1543 O O . VAL A 1 201 ? -7.121 7.810 16.536 1.00 58.81 201 VAL A O 1
ATOM 1546 N N . ALA A 1 202 ? -6.796 5.755 15.695 1.00 60.62 202 ALA A N 1
ATOM 1547 C CA . ALA A 1 202 ? -8.196 5.343 15.843 1.00 60.62 202 ALA A CA 1
ATOM 1548 C C . ALA A 1 202 ? -8.695 5.529 17.287 1.00 60.62 202 ALA A C 1
ATOM 1550 O O . ALA A 1 202 ? -9.794 6.030 17.528 1.00 60.62 202 ALA A O 1
ATOM 1551 N N . VAL A 1 203 ? -7.852 5.187 18.262 1.00 65.75 203 VAL A N 1
ATOM 1552 C CA . VAL A 1 203 ? -8.191 5.300 19.677 1.00 65.75 203 VAL A CA 1
ATOM 1553 C C . VAL A 1 203 ? -8.173 6.745 20.180 1.00 65.75 203 VAL A C 1
ATOM 1555 O O . VAL A 1 203 ? -9.085 7.143 20.906 1.00 65.75 203 VAL A O 1
ATOM 1558 N N . ALA A 1 204 ? -7.178 7.548 19.797 1.00 59.62 204 ALA A N 1
ATOM 1559 C CA . ALA A 1 204 ? -7.125 8.968 20.149 1.00 59.62 204 ALA A CA 1
ATOM 1560 C C . ALA A 1 204 ? -8.363 9.718 19.631 1.00 59.62 204 ALA A C 1
ATOM 1562 O O . ALA A 1 204 ? -8.985 10.487 20.366 1.00 59.62 204 ALA A O 1
ATOM 1563 N N . SER A 1 205 ? -8.757 9.418 18.397 1.00 57.50 205 SER A N 1
ATOM 1564 C CA . SER A 1 205 ? -9.953 9.946 17.758 1.00 57.50 205 SER A CA 1
ATOM 1565 C C . SER A 1 205 ? -11.239 9.540 18.477 1.00 57.50 205 SER A C 1
ATOM 1567 O O . SER A 1 205 ? -12.071 10.397 18.759 1.00 57.50 205 SER A O 1
ATOM 1569 N N . TYR A 1 206 ? -11.378 8.268 18.866 1.00 62.78 206 TYR A N 1
ATOM 1570 C CA . TYR A 1 206 ? -12.533 7.798 19.637 1.00 62.78 206 TYR A CA 1
ATOM 1571 C C . TYR A 1 206 ? -12.630 8.474 21.018 1.00 62.78 206 TYR A C 1
ATOM 1573 O O . TYR A 1 206 ? -13.714 8.850 21.465 1.00 62.78 206 TYR A O 1
ATOM 1581 N N . ILE A 1 207 ? -11.500 8.665 21.713 1.00 62.56 207 ILE A N 1
ATOM 1582 C CA . ILE A 1 207 ? -11.475 9.381 23.000 1.00 62.56 207 ILE A CA 1
ATOM 1583 C C . ILE A 1 207 ? -11.911 10.839 22.810 1.00 62.56 207 ILE A C 1
ATOM 1585 O O . ILE A 1 207 ? -12.651 11.368 23.640 1.00 62.56 207 ILE A O 1
ATOM 1589 N N . GLN A 1 208 ? -11.459 11.489 21.736 1.00 61.44 208 GLN A N 1
ATOM 1590 C CA . GLN A 1 208 ? -11.822 12.866 21.413 1.00 61.44 208 GLN A CA 1
ATOM 1591 C C . GLN A 1 208 ? -13.311 12.999 21.049 1.00 61.44 208 GLN A C 1
ATOM 1593 O O . GLN A 1 208 ? -13.956 13.931 21.525 1.00 61.44 208 GLN A O 1
ATOM 1598 N N . ASP A 1 209 ? -13.864 12.040 20.303 1.00 57.69 209 ASP A N 1
ATOM 1599 C CA . ASP A 1 209 ? -15.283 11.965 19.922 1.00 57.69 209 ASP A CA 1
ATOM 1600 C C . ASP A 1 209 ? -16.200 11.755 21.137 1.00 57.69 209 ASP A C 1
ATOM 1602 O O . ASP A 1 209 ? -17.149 12.505 21.343 1.00 57.69 209 ASP A O 1
ATOM 1606 N N . ARG A 1 210 ? -15.847 10.843 22.054 1.00 61.56 210 ARG A N 1
ATOM 1607 C CA . ARG A 1 210 ? -16.613 10.632 23.298 1.00 61.56 210 ARG A CA 1
ATOM 1608 C C . ARG A 1 210 ? -16.634 11.867 24.210 1.00 61.56 210 ARG A C 1
ATOM 1610 O O . ARG A 1 210 ? -17.536 12.010 25.032 1.00 61.56 210 ARG A O 1
ATOM 1617 N N . ASN A 1 211 ? -15.645 12.752 24.084 1.00 60.56 211 ASN A N 1
ATOM 1618 C CA . ASN A 1 211 ? -15.622 14.031 24.794 1.00 60.56 211 ASN A CA 1
ATOM 1619 C C . ASN A 1 211 ? -16.417 15.132 24.047 1.00 60.56 211 ASN A C 1
ATOM 1621 O O . ASN A 1 211 ? -16.797 16.122 24.670 1.00 60.56 211 ASN A O 1
ATOM 1625 N N . GLN A 1 212 ? -16.683 14.977 22.742 1.00 56.25 212 GLN A N 1
ATOM 1626 C CA . GLN A 1 212 ? -17.432 15.909 21.888 1.00 56.25 212 GLN A CA 1
ATOM 1627 C C . GLN A 1 212 ? -18.818 15.333 21.556 1.00 56.25 212 GLN A C 1
ATOM 1629 O O . GLN A 1 212 ? -19.051 14.747 20.509 1.00 56.25 212 GLN A O 1
ATOM 1634 N N . ASN A 1 213 ? -19.750 15.523 22.481 1.00 56.66 213 ASN A N 1
ATOM 1635 C CA . ASN A 1 213 ? -21.032 14.829 22.640 1.00 56.66 213 ASN A CA 1
ATOM 1636 C C . ASN A 1 213 ? -22.092 14.910 21.498 1.00 56.66 213 ASN A C 1
ATOM 1638 O O . ASN A 1 213 ? -23.275 14.887 21.816 1.00 56.66 213 ASN A O 1
ATOM 1642 N N . ASN A 1 214 ? -21.761 15.039 20.204 1.00 52.38 214 ASN A N 1
ATOM 1643 C CA . ASN A 1 214 ? -22.757 15.063 19.115 1.00 52.38 214 ASN A CA 1
ATOM 1644 C C . ASN A 1 214 ? -22.148 14.813 17.716 1.00 52.38 214 ASN A C 1
ATOM 1646 O O . ASN A 1 214 ? -21.474 15.695 17.183 1.00 52.38 214 ASN A O 1
ATOM 1650 N N . GLN A 1 215 ? -22.448 13.653 17.106 1.00 48.00 215 GLN A N 1
ATOM 1651 C CA . GLN A 1 215 ? -22.931 13.438 15.718 1.00 48.00 215 GLN A CA 1
ATOM 1652 C C . GLN A 1 215 ? -22.657 12.005 15.206 1.00 48.00 215 GLN A C 1
ATOM 1654 O O . GLN A 1 215 ? -21.827 11.281 15.737 1.00 48.00 215 GLN A O 1
ATOM 1659 N N . ASN A 1 216 ? -23.424 11.615 14.182 1.00 51.44 216 ASN A N 1
ATOM 1660 C CA . ASN A 1 216 ? -23.563 10.283 13.580 1.00 51.44 216 ASN A CA 1
ATOM 1661 C C . ASN A 1 216 ? -22.224 9.510 13.407 1.00 51.44 216 ASN A C 1
ATOM 1663 O O . ASN A 1 216 ? -21.368 9.962 12.642 1.00 51.44 216 ASN A O 1
ATOM 1667 N N . PRO A 1 217 ? -22.046 8.339 14.056 1.00 49.41 217 PRO A N 1
ATOM 1668 C CA . PRO A 1 217 ? -20.750 7.658 14.153 1.00 49.41 217 PRO A CA 1
ATOM 1669 C C . PRO A 1 217 ? -20.199 7.173 12.803 1.00 49.41 217 PRO A C 1
ATOM 1671 O O . PRO A 1 217 ? -18.990 7.194 12.595 1.00 49.41 217 PRO A O 1
ATOM 1674 N N . ASN A 1 218 ? -21.057 6.796 11.849 1.00 44.78 218 ASN A N 1
ATOM 1675 C CA . ASN A 1 218 ? -20.609 6.161 10.601 1.00 44.78 218 ASN A CA 1
ATOM 1676 C C . ASN A 1 218 ? -20.006 7.144 9.582 1.00 44.78 218 ASN A C 1
ATOM 1678 O O . ASN A 1 218 ? -19.001 6.823 8.960 1.00 44.78 218 ASN A O 1
ATOM 1682 N N . ALA A 1 219 ? -20.552 8.359 9.452 1.00 45.72 219 ALA A N 1
ATOM 1683 C CA . ALA A 1 219 ? -19.989 9.393 8.568 1.00 45.72 219 ALA A CA 1
ATOM 1684 C C . ALA A 1 219 ? -18.653 9.949 9.096 1.00 45.72 219 ALA A C 1
ATOM 1686 O O . ALA A 1 219 ? -17.856 10.523 8.357 1.00 45.72 219 ALA A O 1
ATOM 1687 N N . ARG A 1 220 ? -18.404 9.774 10.398 1.00 50.47 220 ARG A N 1
ATOM 1688 C CA . ARG A 1 220 ? -17.225 10.304 11.076 1.00 50.47 220 ARG A CA 1
ATOM 1689 C C . ARG A 1 220 ? -16.078 9.304 11.127 1.00 50.47 220 ARG A C 1
ATOM 1691 O O . ARG A 1 220 ? -14.938 9.737 11.138 1.00 50.47 220 ARG A O 1
ATOM 1698 N N . VAL A 1 221 ? -16.339 7.994 11.068 1.00 45.59 221 VAL A N 1
ATOM 1699 C CA . VAL A 1 221 ? -15.289 6.972 10.884 1.00 45.59 221 VAL A CA 1
ATOM 1700 C C . VAL A 1 221 ? -14.507 7.209 9.590 1.00 45.59 221 VAL A C 1
ATOM 1702 O O . VAL A 1 221 ? -13.288 7.076 9.607 1.00 45.59 221 VAL A O 1
ATOM 1705 N N . GLU A 1 222 ? -15.167 7.627 8.506 1.00 46.94 222 GLU A N 1
ATOM 1706 C CA . GLU A 1 222 ? -14.497 8.006 7.251 1.00 46.94 222 GLU A CA 1
ATOM 1707 C C . GLU A 1 222 ? -13.641 9.275 7.413 1.00 46.94 222 GLU A C 1
ATOM 1709 O O . GLU A 1 222 ? -12.466 9.258 7.051 1.00 46.94 222 GLU A O 1
ATOM 1714 N N . GLN A 1 223 ? -14.156 10.322 8.075 1.00 48.97 223 GLN A N 1
ATOM 1715 C CA . GLN A 1 223 ? -13.368 11.523 8.417 1.00 48.97 223 GLN A CA 1
ATOM 1716 C C . GLN A 1 223 ? -12.201 11.231 9.370 1.00 48.97 223 GLN A C 1
ATOM 1718 O O . GLN A 1 223 ? -11.153 11.871 9.304 1.00 48.97 223 GLN A O 1
ATOM 1723 N N . LEU A 1 224 ? -12.371 10.280 10.289 1.00 47.69 224 LEU A N 1
ATOM 1724 C CA . LEU A 1 224 ? -11.330 9.859 11.217 1.00 47.69 224 LEU A CA 1
ATOM 1725 C C . LEU A 1 224 ? -10.270 9.035 10.501 1.00 47.69 224 LEU A C 1
ATOM 1727 O O . LEU A 1 224 ? -9.096 9.223 10.786 1.00 47.69 224 LEU A O 1
ATOM 1731 N N . LEU A 1 225 ? -10.655 8.180 9.553 1.00 47.72 225 LEU A N 1
ATOM 1732 C CA . LEU A 1 225 ? -9.736 7.536 8.618 1.00 47.72 225 LEU A CA 1
ATOM 1733 C C . LEU A 1 225 ? -8.922 8.591 7.861 1.00 47.72 225 LEU A C 1
ATOM 1735 O O . LEU A 1 225 ? -7.702 8.484 7.831 1.00 47.72 225 LEU A O 1
ATOM 1739 N N . GLU A 1 226 ? -9.562 9.629 7.318 1.00 48.72 226 GLU A N 1
ATOM 1740 C CA . GLU A 1 226 ? -8.869 10.738 6.649 1.00 48.72 226 GLU A CA 1
ATOM 1741 C C . GLU A 1 226 ? -7.914 11.482 7.592 1.00 48.72 226 GLU A C 1
ATOM 1743 O O . GLU A 1 226 ? -6.750 11.661 7.245 1.00 48.72 226 GLU A O 1
ATOM 1748 N N . GLN A 1 227 ? -8.332 11.823 8.817 1.00 46.91 227 GLN A N 1
ATOM 1749 C CA . GLN A 1 227 ? -7.450 12.446 9.818 1.00 46.91 227 GLN A CA 1
ATOM 1750 C C . GLN A 1 227 ? -6.306 11.533 10.263 1.00 46.91 227 GLN A C 1
ATOM 1752 O O . GLN A 1 227 ? -5.216 12.016 10.573 1.00 46.91 227 GLN A O 1
ATOM 1757 N N . VAL A 1 228 ? -6.538 10.218 10.330 1.00 46.50 228 VAL A N 1
ATOM 1758 C CA . VAL A 1 228 ? -5.490 9.232 10.603 1.00 46.50 228 VAL A CA 1
ATOM 1759 C C . VAL A 1 228 ? -4.476 9.265 9.484 1.00 46.50 228 VAL A C 1
ATOM 1761 O O . VAL A 1 228 ? -3.290 9.368 9.772 1.00 46.50 228 VAL A O 1
ATOM 1764 N N . LEU A 1 229 ? -4.917 9.228 8.231 1.00 46.25 229 LEU A N 1
ATOM 1765 C CA . LEU A 1 229 ? -4.045 9.285 7.060 1.00 46.25 229 LEU A CA 1
ATOM 1766 C C . LEU A 1 229 ? -3.279 10.615 6.977 1.00 46.25 229 LEU A C 1
ATOM 1768 O O . LEU A 1 229 ? -2.089 10.616 6.673 1.00 46.25 229 LEU A O 1
ATOM 1772 N N . GLU A 1 230 ? -3.914 11.729 7.340 1.00 44.22 230 GLU A N 1
ATOM 1773 C CA . GLU A 1 230 ? -3.288 13.054 7.391 1.00 44.22 230 GLU A CA 1
ATOM 1774 C C . GLU A 1 230 ? -2.218 13.135 8.499 1.00 44.22 230 GLU A C 1
ATOM 1776 O O . GLU A 1 230 ? -1.059 13.445 8.225 1.00 44.22 230 GLU A O 1
ATOM 1781 N N . LYS A 1 231 ? -2.548 12.740 9.738 1.00 42.25 231 LYS A N 1
ATOM 1782 C CA . LYS A 1 231 ? -1.615 12.774 10.884 1.00 42.25 231 LYS A CA 1
ATOM 1783 C C . LYS A 1 231 ? -0.532 11.699 10.841 1.00 42.25 231 LYS A C 1
ATOM 1785 O O . LYS A 1 231 ? 0.559 11.900 11.377 1.00 42.25 231 LYS A O 1
ATOM 1790 N N . THR A 1 232 ? -0.799 10.550 10.223 1.00 39.25 232 THR A N 1
ATOM 1791 C CA . THR A 1 232 ? 0.247 9.544 9.976 1.00 39.25 232 THR A CA 1
ATOM 1792 C C . THR A 1 232 ? 1.247 10.012 8.926 1.00 39.25 232 THR A C 1
ATOM 1794 O O . THR A 1 232 ? 2.423 9.680 9.060 1.00 39.25 232 THR A O 1
ATOM 1797 N N . GLY A 1 233 ? 0.838 10.875 7.989 1.00 34.78 233 GLY A N 1
ATOM 1798 C CA . GLY A 1 233 ? 1.754 11.629 7.130 1.00 34.78 233 GLY A CA 1
ATOM 1799 C C . GLY A 1 233 ? 2.635 12.639 7.886 1.00 34.78 233 GLY A C 1
ATOM 1800 O O . GLY A 1 233 ? 3.743 12.939 7.443 1.00 34.78 233 GLY A O 1
ATOM 1801 N N . GLU A 1 234 ? 2.194 13.135 9.048 1.00 33.59 234 GLU A N 1
ATOM 1802 C CA . GLU A 1 234 ? 2.947 14.085 9.888 1.00 33.59 234 GLU A CA 1
ATOM 1803 C C . GLU A 1 234 ? 3.886 13.410 10.906 1.00 33.59 234 GLU A C 1
ATOM 1805 O O . GLU A 1 234 ? 4.868 14.015 11.355 1.00 33.59 234 GLU A O 1
ATOM 1810 N N . CYS A 1 235 ? 3.629 12.148 11.265 1.00 31.38 235 CYS A N 1
ATOM 1811 C CA . CYS A 1 235 ? 4.481 11.366 12.159 1.00 31.38 235 CYS A CA 1
ATOM 1812 C C . CYS A 1 235 ? 5.816 11.014 11.481 1.00 31.38 235 CYS A C 1
ATOM 1814 O O . CYS A 1 235 ? 5.980 9.974 10.845 1.00 31.38 235 CYS A O 1
ATOM 1816 N N . ARG A 1 236 ? 6.812 11.892 11.653 1.00 33.34 236 ARG A N 1
ATOM 1817 C CA . ARG A 1 236 ? 8.207 11.652 11.258 1.00 33.34 236 ARG A CA 1
ATOM 1818 C C . ARG A 1 236 ? 8.757 10.427 11.987 1.00 33.34 236 ARG A C 1
ATOM 1820 O O . ARG A 1 236 ? 9.109 10.498 13.164 1.00 33.34 236 ARG A O 1
ATOM 1827 N N . PHE A 1 237 ? 8.907 9.320 11.269 1.00 34.19 237 PHE A N 1
ATOM 1828 C CA . PHE A 1 237 ? 9.695 8.184 11.735 1.00 34.19 237 PHE A CA 1
ATOM 1829 C C . PHE A 1 237 ? 11.176 8.572 11.740 1.00 34.19 237 PHE A C 1
ATOM 1831 O O . PHE A 1 237 ? 11.881 8.451 10.740 1.00 34.19 237 PHE A O 1
ATOM 1838 N N . HIS A 1 238 ? 11.662 9.067 12.876 1.00 29.02 238 HIS A N 1
ATOM 1839 C CA . HIS A 1 238 ? 13.092 9.182 13.122 1.00 29.02 238 HIS A CA 1
ATOM 1840 C C . HIS A 1 238 ? 13.654 7.794 13.440 1.00 29.02 238 HIS A C 1
ATOM 1842 O O . HIS A 1 238 ? 13.886 7.451 14.594 1.00 29.02 238 HIS A O 1
ATOM 1848 N N . THR A 1 239 ? 13.918 6.988 12.414 1.00 30.56 239 THR A N 1
ATOM 1849 C CA . THR A 1 239 ? 14.881 5.892 12.552 1.00 30.56 239 THR A CA 1
ATOM 1850 C C . THR A 1 239 ? 16.267 6.513 12.645 1.00 30.56 239 THR A C 1
ATOM 1852 O O . THR A 1 239 ? 16.925 6.738 11.630 1.00 30.56 239 THR A O 1
ATOM 1855 N N . LYS A 1 240 ? 16.706 6.845 13.864 1.00 29.89 240 LYS A N 1
ATOM 1856 C CA . LYS A 1 240 ? 18.140 7.001 14.107 1.00 29.89 240 LYS A CA 1
ATOM 1857 C C . LYS A 1 240 ? 18.781 5.636 13.832 1.00 29.89 240 LYS A C 1
ATOM 1859 O O . LYS A 1 240 ? 18.289 4.643 14.373 1.00 29.89 240 LYS A O 1
ATOM 1864 N N . PRO A 1 241 ? 19.829 5.554 12.995 1.00 32.78 241 PRO A N 1
ATOM 1865 C CA . PRO A 1 241 ? 20.670 4.372 12.956 1.00 32.78 241 PRO A CA 1
ATOM 1866 C C . PRO A 1 241 ? 21.134 4.115 14.385 1.00 32.78 241 PRO A C 1
ATOM 1868 O O . PRO A 1 241 ? 21.672 5.009 15.037 1.00 32.78 241 PRO A O 1
ATOM 1871 N N . GLN A 1 242 ? 20.834 2.931 14.899 1.00 34.16 242 GLN A N 1
ATOM 1872 C CA . GLN A 1 242 ? 21.320 2.502 16.194 1.00 34.16 242 GLN A CA 1
ATOM 1873 C C . GLN A 1 242 ? 22.821 2.251 16.023 1.00 34.16 242 GLN A C 1
ATOM 1875 O O . GLN A 1 242 ? 23.229 1.169 15.606 1.00 34.16 242 GLN A O 1
ATOM 1880 N N . GLU A 1 243 ? 23.632 3.287 16.252 1.00 36.69 243 GLU A N 1
ATOM 1881 C CA . GLU A 1 243 ? 25.062 3.122 16.488 1.00 36.69 243 GLU A CA 1
ATOM 1882 C C . GLU A 1 243 ? 25.192 2.148 17.656 1.00 36.69 243 GLU A C 1
ATOM 1884 O O . GLU A 1 243 ? 24.693 2.382 18.761 1.00 36.69 243 GLU A O 1
ATOM 1889 N N . GLN A 1 244 ? 25.761 0.986 17.355 1.00 37.47 244 GLN A N 1
ATOM 1890 C CA . GLN A 1 244 ? 26.098 -0.013 18.346 1.00 37.47 244 GLN A CA 1
ATOM 1891 C C . GLN A 1 244 ? 27.088 0.637 19.312 1.00 37.47 244 GLN A C 1
ATOM 1893 O O . GLN A 1 244 ? 28.227 0.922 18.958 1.00 37.47 244 GLN A O 1
ATOM 1898 N N . SER A 1 245 ? 26.614 0.899 20.527 1.00 37.88 245 SER A N 1
ATOM 1899 C CA . SER A 1 245 ? 27.450 1.161 21.689 1.00 37.88 245 SER A CA 1
ATOM 1900 C C . SER A 1 245 ? 28.273 -0.102 21.959 1.00 37.88 245 SER A C 1
ATOM 1902 O O . SER A 1 245 ? 27.847 -1.018 22.660 1.00 37.88 245 SER A O 1
ATOM 1904 N N . GLU A 1 246 ? 29.447 -0.173 21.336 1.00 42.69 246 GLU A N 1
ATOM 1905 C CA . GLU A 1 246 ? 30.574 -0.979 21.794 1.00 42.69 246 GLU A CA 1
ATOM 1906 C C . GLU A 1 246 ? 31.193 -0.277 23.007 1.00 42.69 246 GLU A C 1
ATOM 1908 O O . GLU A 1 246 ? 32.244 0.346 22.917 1.00 42.69 246 GLU A O 1
ATOM 1913 N N . GLU A 1 247 ? 30.520 -0.313 24.156 1.00 44.53 247 GLU A N 1
ATOM 1914 C CA . GLU A 1 247 ? 31.108 0.229 25.384 1.00 44.53 247 GLU A CA 1
ATOM 1915 C C . GLU A 1 247 ? 30.647 -0.536 26.627 1.00 44.53 247 GLU A C 1
ATOM 1917 O O . GLU A 1 247 ? 30.162 0.029 27.599 1.00 44.53 247 GLU A O 1
ATOM 1922 N N . HIS A 1 248 ? 30.801 -1.863 26.610 1.00 38.56 248 HIS A N 1
ATOM 1923 C CA . HIS A 1 248 ? 30.881 -2.643 27.848 1.00 38.56 248 HIS A CA 1
ATOM 1924 C C . HIS A 1 248 ? 31.542 -4.001 27.607 1.00 38.56 248 HIS A C 1
ATOM 1926 O O . HIS A 1 248 ? 30.877 -4.994 27.336 1.00 38.56 248 HIS A O 1
ATOM 1932 N N . ASN A 1 249 ? 32.876 -4.009 27.639 1.00 42.72 249 ASN A N 1
ATOM 1933 C CA . ASN A 1 249 ? 33.709 -5.119 28.115 1.00 42.72 249 ASN A CA 1
ATOM 1934 C C . ASN A 1 249 ? 35.171 -4.663 28.101 1.00 42.72 249 ASN A C 1
ATOM 1936 O O . ASN A 1 249 ? 35.962 -5.028 27.232 1.00 42.72 249 ASN A O 1
ATOM 1940 N N . ARG A 1 250 ? 35.527 -3.813 29.063 1.00 43.81 250 ARG A N 1
ATOM 1941 C CA . ARG A 1 250 ? 36.927 -3.560 29.390 1.00 43.81 250 ARG A CA 1
ATOM 1942 C C . ARG A 1 250 ? 37.050 -3.277 30.874 1.00 43.81 250 ARG A C 1
ATOM 1944 O O . ARG A 1 250 ? 37.122 -2.126 31.267 1.00 43.81 250 ARG A O 1
ATOM 1951 N N . GLU A 1 251 ? 37.107 -4.340 31.661 1.00 39.28 251 GLU A N 1
ATOM 1952 C CA . GLU A 1 251 ? 37.846 -4.357 32.918 1.00 39.28 251 GLU A CA 1
ATOM 1953 C C . GLU A 1 251 ? 38.209 -5.804 33.282 1.00 39.28 251 GLU A C 1
ATOM 1955 O O . GLU A 1 251 ? 37.493 -6.738 32.938 1.00 39.28 251 GLU A O 1
ATOM 1960 N N . GLU A 1 252 ? 39.373 -5.936 33.919 1.00 44.69 252 GLU A N 1
ATOM 1961 C CA . GLU A 1 252 ? 40.066 -7.153 34.369 1.00 44.69 252 GLU A CA 1
ATOM 1962 C C . GLU A 1 252 ? 40.861 -7.967 33.332 1.00 44.69 252 GLU A C 1
ATOM 1964 O O . GLU A 1 252 ? 40.474 -9.049 32.904 1.00 44.69 252 GLU A O 1
ATOM 1969 N N . GLN A 1 253 ? 42.095 -7.518 33.059 1.00 39.50 253 GLN A N 1
ATOM 1970 C CA . GLN A 1 253 ? 43.248 -8.405 33.262 1.00 39.50 253 GLN A CA 1
ATOM 1971 C C . GLN A 1 253 ? 44.546 -7.625 33.504 1.00 39.50 253 GLN A C 1
ATOM 1973 O O . GLN A 1 253 ? 44.963 -6.747 32.751 1.00 39.50 253 GLN A O 1
ATOM 1978 N N . THR A 1 254 ? 45.148 -7.959 34.636 1.00 36.75 254 THR A N 1
ATOM 1979 C CA . THR A 1 254 ? 46.353 -7.413 35.248 1.00 36.75 254 THR A CA 1
ATOM 1980 C C . THR A 1 254 ? 47.644 -7.842 34.549 1.00 36.75 254 THR A C 1
ATOM 1982 O O . THR A 1 254 ? 47.806 -9.004 34.201 1.00 36.75 254 THR A O 1
ATOM 1985 N N . SER A 1 255 ? 48.595 -6.903 34.501 1.00 43.91 255 SER A N 1
ATOM 1986 C CA . SER A 1 255 ? 50.029 -7.069 34.803 1.00 43.91 255 SER A CA 1
ATOM 1987 C C . SER A 1 255 ? 50.790 -8.265 34.206 1.00 43.91 255 SER A C 1
ATOM 1989 O O . SER A 1 255 ? 50.765 -9.365 34.752 1.00 43.91 255 SER A O 1
ATOM 1991 N N . SER A 1 256 ? 51.603 -8.011 33.172 1.00 38.19 256 SER A N 1
ATOM 1992 C CA . SER A 1 256 ? 53.065 -8.258 33.170 1.00 38.19 256 SER A CA 1
ATOM 1993 C C . SER A 1 256 ? 53.696 -7.957 31.793 1.00 38.19 256 SER A C 1
ATOM 1995 O O . SER A 1 256 ? 53.071 -8.073 30.746 1.00 38.19 256 SER A O 1
ATOM 1997 N N . LYS A 1 257 ? 54.952 -7.506 31.817 1.00 43.25 257 LYS A N 1
ATOM 1998 C CA . LYS A 1 257 ? 55.835 -7.067 30.713 1.00 43.25 257 LYS A CA 1
ATOM 1999 C C . LYS A 1 257 ? 57.183 -7.807 30.909 1.00 43.25 257 LYS A C 1
ATOM 2001 O O . LYS A 1 257 ? 57.468 -8.086 32.074 1.00 43.25 257 LYS A O 1
ATOM 2006 N N . PRO A 1 258 ? 58.129 -7.925 29.944 1.00 59.19 258 PRO A N 1
ATOM 2007 C CA . PRO A 1 258 ? 58.127 -8.229 28.494 1.00 59.19 258 PRO A CA 1
ATOM 2008 C C . PRO A 1 258 ? 59.011 -9.498 28.197 1.00 59.19 258 PRO A C 1
ATOM 2010 O O . PRO A 1 258 ? 59.338 -10.202 29.151 1.00 59.19 258 PRO A O 1
ATOM 2013 N N . PRO A 1 259 ? 59.428 -9.833 26.946 1.00 49.94 259 PRO A N 1
ATOM 2014 C CA . PRO A 1 259 ? 60.560 -9.150 26.290 1.00 49.94 259 PRO A CA 1
ATOM 2015 C C . PRO A 1 259 ? 60.402 -8.908 24.773 1.00 49.94 259 PRO A C 1
ATOM 2017 O O . PRO A 1 259 ? 59.522 -9.434 24.100 1.00 49.94 259 PRO A O 1
ATOM 2020 N N . GLN A 1 260 ? 61.289 -8.046 24.274 1.00 50.06 260 GLN A N 1
ATOM 2021 C CA . GLN A 1 260 ? 61.500 -7.672 22.876 1.00 50.06 260 GLN A CA 1
ATOM 2022 C C . GLN A 1 260 ? 61.863 -8.881 21.999 1.00 50.06 260 GLN A C 1
ATOM 2024 O O . GLN A 1 260 ? 62.648 -9.729 22.416 1.00 50.06 260 GLN A O 1
ATOM 2029 N N . GLY A 1 261 ? 61.352 -8.898 20.765 1.00 38.56 261 GLY A N 1
ATOM 2030 C CA . GLY A 1 261 ? 61.715 -9.863 19.730 1.00 38.56 261 GLY A CA 1
ATOM 2031 C C . GLY A 1 261 ? 61.417 -9.315 18.332 1.00 38.56 261 GLY A C 1
ATOM 2032 O O . GLY A 1 261 ? 60.260 -9.169 17.963 1.00 38.56 261 GLY A O 1
ATOM 2033 N N . GLU A 1 262 ? 62.498 -8.936 17.654 1.00 40.06 262 GLU A N 1
ATOM 2034 C CA . GLU A 1 262 ? 62.809 -8.944 16.213 1.00 40.06 262 GLU A CA 1
ATOM 2035 C C . GLU A 1 262 ? 61.706 -8.789 15.141 1.00 40.06 262 GLU A C 1
ATOM 2037 O O . GLU A 1 262 ? 60.706 -9.498 15.076 1.00 40.06 262 GLU A O 1
ATOM 2042 N N . ALA A 1 263 ? 61.987 -7.868 14.212 1.00 51.72 263 ALA A N 1
ATOM 2043 C CA . ALA A 1 263 ? 61.223 -7.598 13.001 1.00 51.72 263 ALA A CA 1
ATOM 2044 C C . ALA A 1 263 ? 61.354 -8.727 11.954 1.00 51.72 263 ALA A C 1
ATOM 2046 O O . ALA A 1 263 ? 62.474 -9.169 11.690 1.00 51.72 263 ALA A O 1
ATOM 2047 N N . PRO A 1 264 ? 60.265 -9.128 11.270 1.00 59.06 264 PRO A N 1
ATOM 2048 C CA . PRO A 1 264 ? 60.345 -9.920 10.049 1.00 59.06 264 PRO A CA 1
ATOM 2049 C C . PRO A 1 264 ? 60.412 -9.041 8.780 1.00 59.06 264 PRO A C 1
ATOM 2051 O O . PRO A 1 264 ? 59.946 -7.898 8.786 1.00 59.06 264 PRO A O 1
ATOM 2054 N N . PRO A 1 265 ? 60.985 -9.572 7.682 1.00 51.97 265 PRO A N 1
ATOM 2055 C CA . PRO A 1 265 ? 61.394 -8.804 6.513 1.00 51.97 265 PRO A CA 1
ATOM 2056 C C . PRO A 1 265 ? 60.254 -8.505 5.531 1.00 51.97 265 PRO A C 1
ATOM 2058 O O . PRO A 1 265 ? 59.224 -9.179 5.478 1.00 51.97 265 PRO A O 1
ATOM 2061 N N . GLU A 1 266 ? 60.512 -7.483 4.718 1.00 50.25 266 GLU A N 1
ATOM 2062 C CA . GLU A 1 266 ? 59.715 -6.992 3.598 1.00 50.25 266 GLU A CA 1
ATOM 2063 C C . GLU A 1 266 ? 59.207 -8.122 2.688 1.00 50.25 266 GLU A C 1
ATOM 2065 O O . GLU A 1 266 ? 59.974 -8.830 2.033 1.00 50.25 266 GLU A O 1
ATOM 2070 N N . THR A 1 267 ? 57.884 -8.259 2.596 1.00 39.22 267 THR A N 1
ATOM 2071 C CA . THR A 1 267 ? 57.234 -9.065 1.560 1.00 39.22 267 THR A CA 1
ATOM 2072 C C . THR A 1 267 ? 56.922 -8.178 0.359 1.00 39.22 267 THR A C 1
ATOM 2074 O O . THR A 1 267 ? 56.213 -7.176 0.449 1.00 39.22 267 THR A O 1
ATOM 2077 N N . GLY A 1 268 ? 57.513 -8.550 -0.777 1.00 41.81 268 GLY A N 1
ATOM 2078 C CA . GLY A 1 268 ? 57.453 -7.824 -2.038 1.00 41.81 268 GLY A CA 1
ATOM 2079 C C . GLY A 1 268 ? 56.030 -7.595 -2.544 1.00 41.81 268 GLY A C 1
ATOM 2080 O O . GLY A 1 268 ? 55.219 -8.512 -2.674 1.00 41.81 268 GLY A O 1
ATOM 2081 N N . SER A 1 269 ? 55.755 -6.345 -2.897 1.00 36.62 269 SER A N 1
ATOM 2082 C CA . SER A 1 269 ? 54.537 -5.928 -3.577 1.00 36.62 269 SER A CA 1
ATOM 2083 C C . SER A 1 269 ? 54.591 -6.344 -5.052 1.00 36.62 269 SER A C 1
ATOM 2085 O O . SER A 1 269 ? 55.262 -5.737 -5.887 1.00 36.62 269 SER A O 1
ATOM 2087 N N . VAL A 1 270 ? 53.849 -7.395 -5.403 1.00 44.75 270 VAL A N 1
ATOM 2088 C CA . VAL A 1 270 ? 53.578 -7.744 -6.802 1.00 44.75 270 VAL A CA 1
ATOM 2089 C C . VAL A 1 270 ? 52.617 -6.701 -7.378 1.00 44.75 270 VAL A C 1
ATOM 2091 O O . VAL A 1 270 ? 51.437 -6.659 -7.033 1.00 44.75 270 VAL A O 1
ATOM 2094 N N . LYS A 1 271 ? 53.118 -5.850 -8.284 1.00 39.12 271 LYS A N 1
ATOM 2095 C CA . LYS A 1 271 ? 52.296 -4.960 -9.120 1.00 39.12 271 LYS A CA 1
ATOM 2096 C C . LYS A 1 271 ? 51.421 -5.795 -10.059 1.00 39.12 271 LYS A C 1
ATOM 2098 O O . LYS A 1 271 ? 51.820 -6.117 -11.179 1.00 39.12 271 LYS A O 1
ATOM 2103 N N . VAL A 1 272 ? 50.204 -6.107 -9.627 1.00 42.72 272 VAL A N 1
ATOM 2104 C CA . VAL A 1 272 ? 49.150 -6.606 -10.515 1.00 42.72 272 VAL A CA 1
ATOM 2105 C C . VAL A 1 272 ? 48.695 -5.440 -11.393 1.00 42.72 272 VAL A C 1
ATOM 2107 O O . VAL A 1 272 ? 48.137 -4.457 -10.907 1.00 42.72 272 VAL A O 1
ATOM 2110 N N . LYS A 1 273 ? 48.971 -5.522 -12.700 1.00 41.78 273 LYS A N 1
ATOM 2111 C CA . LYS A 1 273 ? 48.431 -4.574 -13.683 1.00 41.78 273 LYS A CA 1
ATOM 2112 C C . LYS A 1 273 ? 46.900 -4.685 -13.661 1.00 41.78 273 LYS A C 1
ATOM 2114 O O . LYS A 1 273 ? 46.397 -5.794 -13.844 1.00 41.78 273 LYS A O 1
ATOM 2119 N N . PRO A 1 274 ? 46.150 -3.585 -13.482 1.00 40.09 274 PRO A N 1
ATOM 2120 C CA . PRO A 1 274 ? 44.699 -3.638 -13.562 1.00 40.09 274 PRO A CA 1
ATOM 2121 C C . PRO A 1 274 ? 44.296 -4.060 -14.979 1.00 40.09 274 PRO A C 1
ATOM 2123 O O . PRO A 1 274 ? 44.592 -3.365 -15.953 1.00 40.09 274 PRO A O 1
ATOM 2126 N N . GLN A 1 275 ? 43.638 -5.216 -15.102 1.00 50.22 275 GLN A N 1
ATOM 2127 C CA . GLN A 1 275 ? 42.931 -5.571 -16.327 1.00 50.22 275 GLN A CA 1
ATOM 2128 C C . GLN A 1 275 ? 41.857 -4.508 -16.559 1.00 50.22 275 GLN A C 1
ATOM 2130 O O . GLN A 1 275 ? 40.944 -4.333 -15.753 1.00 50.22 275 GLN A O 1
ATOM 2135 N N . SER A 1 276 ? 42.002 -3.756 -17.650 1.00 51.38 276 SER A N 1
ATOM 2136 C CA . SER A 1 276 ? 41.031 -2.752 -18.061 1.00 51.38 276 SER A CA 1
ATOM 2137 C C . SER A 1 276 ? 39.689 -3.433 -18.298 1.00 51.38 276 SER A C 1
ATOM 2139 O O . SER A 1 276 ? 39.528 -4.166 -19.278 1.00 51.38 276 SER A O 1
ATOM 2141 N N . LEU A 1 277 ? 38.728 -3.188 -17.409 1.00 59.06 277 LEU A N 1
ATOM 2142 C CA . LEU A 1 277 ? 37.342 -3.569 -17.634 1.00 59.06 277 LEU A CA 1
ATOM 2143 C C . LEU A 1 277 ? 36.901 -3.011 -18.999 1.00 59.06 277 LEU A C 1
ATOM 2145 O O . LEU A 1 277 ? 37.205 -1.850 -19.309 1.00 59.06 277 LEU A O 1
ATOM 2149 N N . PRO A 1 278 ? 36.220 -3.812 -19.837 1.00 58.47 278 PRO A N 1
ATOM 2150 C CA . PRO A 1 278 ? 35.744 -3.353 -21.132 1.00 58.47 278 PRO A CA 1
ATOM 2151 C C . PRO A 1 278 ? 34.895 -2.098 -20.932 1.00 58.47 278 PRO A C 1
ATOM 2153 O O . PRO A 1 278 ? 33.975 -2.068 -20.111 1.00 58.47 278 PRO A O 1
ATOM 2156 N N . LYS A 1 279 ? 35.244 -1.030 -21.656 1.00 70.69 279 LYS A N 1
ATOM 2157 C CA . LYS A 1 279 ? 34.595 0.277 -21.527 1.00 70.69 279 LYS A CA 1
ATOM 2158 C C . LYS A 1 279 ? 33.089 0.074 -21.696 1.00 70.69 279 LYS A C 1
ATOM 2160 O O . LYS A 1 279 ? 32.658 -0.521 -22.680 1.00 70.69 279 LYS A O 1
ATOM 2165 N N . ALA A 1 280 ? 32.279 0.617 -20.785 1.00 68.44 280 ALA A N 1
ATOM 2166 C CA . ALA A 1 280 ? 30.811 0.488 -20.776 1.00 68.44 280 ALA A CA 1
ATOM 2167 C C . ALA A 1 280 ? 30.131 0.800 -22.134 1.00 68.44 280 ALA A C 1
ATOM 2169 O O . ALA A 1 280 ? 29.008 0.374 -22.407 1.00 68.44 280 ALA A O 1
ATOM 2170 N N . ARG A 1 281 ? 30.827 1.527 -23.015 1.00 75.81 281 ARG A N 1
ATOM 2171 C CA . ARG A 1 281 ? 30.440 1.799 -24.401 1.00 75.81 281 ARG A CA 1
ATOM 2172 C C . ARG A 1 281 ? 30.347 0.540 -25.278 1.00 75.81 281 ARG A C 1
ATOM 2174 O O . ARG A 1 281 ? 29.436 0.468 -26.103 1.00 75.81 281 ARG A O 1
ATOM 2181 N N . ASP A 1 282 ? 31.230 -0.437 -25.094 1.00 80.75 282 ASP A N 1
ATOM 2182 C CA . ASP A 1 282 ? 31.269 -1.657 -25.910 1.00 80.75 282 ASP A CA 1
ATOM 2183 C C . ASP A 1 282 ? 30.152 -2.627 -25.517 1.00 80.75 282 ASP A C 1
ATOM 2185 O O . ASP A 1 282 ? 29.504 -3.205 -26.391 1.00 80.75 282 ASP A O 1
ATOM 2189 N N . HIS A 1 283 ? 29.819 -2.694 -24.222 1.00 75.56 283 HIS A N 1
ATOM 2190 C CA . HIS A 1 283 ? 28.655 -3.441 -23.738 1.00 75.56 283 HIS A CA 1
ATOM 2191 C C . HIS A 1 283 ? 27.348 -2.888 -24.328 1.00 75.56 283 HIS A C 1
ATOM 2193 O O . HIS A 1 283 ? 26.558 -3.629 -24.913 1.00 75.56 283 HIS A O 1
ATOM 2199 N N . ARG A 1 284 ? 27.166 -1.557 -24.292 1.00 80.38 284 ARG A N 1
ATOM 2200 C CA . ARG A 1 284 ? 25.987 -0.894 -24.884 1.00 80.38 284 ARG A CA 1
ATOM 2201 C C . ARG A 1 284 ? 25.893 -1.096 -26.399 1.00 80.38 284 ARG A C 1
ATOM 2203 O O . ARG A 1 284 ? 24.789 -1.191 -26.937 1.00 80.38 284 ARG A O 1
ATOM 2210 N N . ARG A 1 285 ? 27.028 -1.152 -27.110 1.00 87.06 285 ARG A N 1
ATOM 2211 C CA . ARG A 1 285 ? 27.050 -1.458 -28.553 1.00 87.06 285 ARG A CA 1
ATOM 2212 C C . ARG A 1 285 ? 26.620 -2.899 -28.833 1.00 87.06 285 ARG A C 1
ATOM 2214 O O . ARG A 1 285 ? 25.856 -3.101 -29.776 1.00 87.06 285 ARG A O 1
ATOM 2221 N N . ARG A 1 286 ? 27.050 -3.866 -28.015 1.00 86.38 286 ARG A N 1
ATOM 2222 C CA . ARG A 1 286 ? 26.662 -5.281 -28.146 1.00 86.38 286 ARG A CA 1
ATOM 2223 C C . ARG A 1 286 ? 25.166 -5.497 -27.913 1.00 86.38 286 ARG A C 1
ATOM 2225 O O . ARG A 1 286 ? 24.503 -6.032 -28.797 1.00 86.38 286 ARG A O 1
ATOM 2232 N N . GLU A 1 287 ? 24.610 -4.969 -26.821 1.00 86.12 287 GLU A N 1
ATOM 2233 C CA . GLU A 1 287 ? 23.168 -5.089 -26.528 1.00 86.12 287 GLU A CA 1
ATOM 2234 C C . GLU A 1 287 ? 22.291 -4.469 -27.626 1.00 86.12 287 GLU A C 1
ATOM 2236 O O . GLU A 1 287 ? 21.262 -5.023 -28.019 1.00 86.12 287 GLU A O 1
ATOM 2241 N N . LYS A 1 288 ? 22.694 -3.311 -28.168 1.00 90.25 288 LYS A N 1
ATOM 2242 C CA . LYS A 1 288 ? 21.937 -2.655 -29.244 1.00 90.25 288 LYS A CA 1
ATOM 2243 C C . LYS A 1 288 ? 21.981 -3.460 -30.549 1.00 90.25 288 LYS A C 1
ATOM 2245 O O . LYS A 1 288 ? 21.003 -3.444 -31.298 1.00 90.25 288 LYS A O 1
ATOM 2250 N N . ALA A 1 289 ? 23.084 -4.159 -30.824 1.00 91.31 289 ALA A N 1
ATOM 2251 C CA . ALA A 1 289 ? 23.211 -5.037 -31.985 1.00 91.31 289 ALA A CA 1
ATOM 2252 C C . ALA A 1 289 ? 22.341 -6.299 -31.850 1.00 91.31 289 ALA A C 1
ATOM 2254 O O . ALA A 1 289 ? 21.672 -6.675 -32.812 1.00 91.31 289 ALA A O 1
ATOM 2255 N N . GLU A 1 290 ? 22.277 -6.904 -30.663 1.00 88.94 290 GLU A N 1
ATOM 2256 C CA . GLU A 1 290 ? 21.403 -8.056 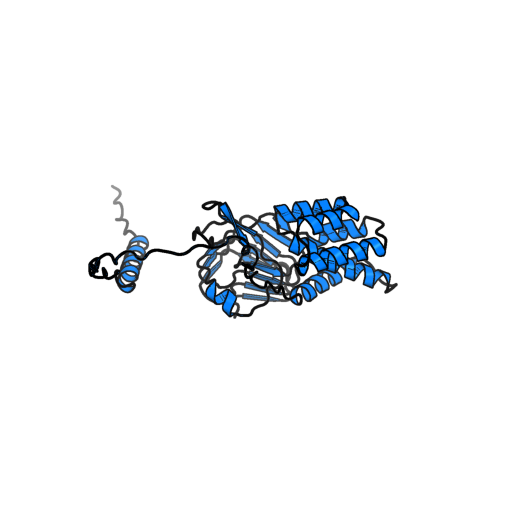-30.403 1.00 88.94 290 GLU A CA 1
ATOM 2257 C C . GLU A 1 290 ? 19.921 -7.695 -30.506 1.00 88.94 290 GLU A C 1
ATOM 2259 O O . GLU A 1 290 ? 19.168 -8.403 -31.174 1.00 88.94 290 GLU A O 1
ATOM 2264 N N . ARG A 1 291 ? 19.505 -6.537 -29.970 1.00 86.12 291 ARG A N 1
ATOM 2265 C CA . ARG A 1 291 ? 18.126 -6.049 -30.150 1.00 86.12 291 ARG A CA 1
ATOM 2266 C C . ARG A 1 291 ? 17.758 -5.890 -31.626 1.00 86.12 291 ARG A C 1
ATOM 2268 O O . ARG A 1 291 ? 16.674 -6.287 -32.033 1.00 86.12 291 ARG A O 1
ATOM 2275 N N . ARG A 1 292 ? 18.660 -5.365 -32.460 1.00 84.25 292 ARG A N 1
ATOM 2276 C CA . ARG A 1 292 ? 18.404 -5.232 -33.908 1.00 84.25 292 ARG A CA 1
ATOM 2277 C C . ARG A 1 292 ? 18.252 -6.579 -34.616 1.00 84.25 292 ARG A C 1
ATOM 2279 O O . ARG A 1 292 ? 17.486 -6.667 -35.572 1.00 84.25 292 ARG A O 1
ATOM 2286 N N . ARG A 1 293 ? 18.954 -7.617 -34.151 1.00 82.94 293 ARG A N 1
ATOM 2287 C CA . ARG A 1 293 ? 18.804 -8.983 -34.674 1.00 82.94 293 ARG A CA 1
ATOM 2288 C C . ARG A 1 293 ? 17.482 -9.614 -34.248 1.00 82.94 293 ARG A C 1
ATOM 2290 O O . ARG A 1 293 ? 16.848 -10.259 -35.071 1.00 82.94 293 ARG A O 1
ATOM 2297 N N . ALA A 1 294 ? 17.054 -9.395 -33.005 1.00 80.75 294 ALA A N 1
ATOM 2298 C CA . ALA A 1 294 ? 15.804 -9.947 -32.482 1.00 80.75 294 ALA A CA 1
ATOM 2299 C C . ALA A 1 294 ? 14.550 -9.356 -33.153 1.00 80.75 294 ALA A C 1
ATOM 2301 O O . ALA A 1 294 ? 13.567 -10.065 -33.331 1.00 80.75 294 ALA A O 1
ATOM 2302 N N . PHE A 1 295 ? 14.596 -8.078 -33.546 1.00 79.75 295 PHE A N 1
ATOM 2303 C CA . PHE A 1 295 ? 13.453 -7.360 -34.126 1.00 79.75 295 PHE A CA 1
ATOM 2304 C C . PHE A 1 295 ? 13.545 -7.137 -35.643 1.00 79.75 295 PHE A C 1
ATOM 2306 O O . PHE A 1 295 ? 12.701 -6.440 -36.202 1.00 79.75 295 PHE A O 1
ATOM 2313 N N . SER A 1 296 ? 14.545 -7.703 -36.331 1.00 76.06 296 SER A N 1
ATOM 2314 C CA . SER A 1 296 ? 14.533 -7.691 -37.799 1.00 76.06 296 SER A CA 1
ATOM 2315 C C . SER A 1 296 ? 13.442 -8.641 -38.296 1.00 76.06 296 SER A C 1
ATOM 2317 O O . SER A 1 296 ? 13.496 -9.826 -37.955 1.00 76.06 296 SER A O 1
ATOM 2319 N N . PRO A 1 297 ? 12.472 -8.166 -39.099 1.00 68.00 297 PRO A N 1
ATOM 2320 C CA . PRO A 1 297 ? 11.476 -9.029 -39.711 1.00 68.00 297 PRO A CA 1
ATOM 2321 C C . PRO A 1 297 ? 12.203 -10.115 -40.499 1.00 68.00 297 PRO A C 1
ATOM 2323 O O . PRO A 1 297 ? 12.971 -9.817 -41.417 1.00 68.00 297 PRO A O 1
ATOM 2326 N N . ARG A 1 298 ? 12.005 -11.384 -40.129 1.00 65.75 298 ARG A N 1
ATOM 2327 C CA . ARG A 1 298 ? 12.438 -12.489 -40.984 1.00 65.75 298 ARG A CA 1
ATOM 2328 C C . ARG A 1 298 ? 11.656 -12.338 -42.281 1.00 65.75 298 ARG A C 1
ATOM 2330 O O . ARG A 1 298 ? 10.448 -12.553 -42.278 1.00 65.75 298 ARG A O 1
ATOM 2337 N N . HIS A 1 299 ? 12.328 -11.950 -43.364 1.00 64.44 299 HIS A N 1
ATOM 2338 C CA . HIS A 1 299 ? 11.776 -12.086 -44.706 1.00 64.44 299 HIS A CA 1
ATOM 2339 C C . HIS A 1 299 ? 11.458 -13.567 -44.916 1.00 64.44 299 HIS A C 1
ATOM 2341 O O . HIS A 1 299 ? 12.342 -14.375 -45.203 1.00 64.44 299 HIS A O 1
ATOM 2347 N N . GLN A 1 300 ? 10.198 -13.933 -44.689 1.00 58.66 300 GLN A N 1
ATOM 2348 C CA . GLN A 1 300 ? 9.669 -15.215 -45.108 1.00 58.66 300 GLN A CA 1
ATOM 2349 C C . GLN A 1 300 ? 9.694 -15.193 -46.632 1.00 58.66 300 GLN A C 1
ATOM 2351 O O . GLN A 1 300 ? 9.055 -14.350 -47.261 1.00 58.66 300 GLN A O 1
ATOM 2356 N N . LYS A 1 301 ? 10.513 -16.071 -47.219 1.00 64.81 301 LYS A N 1
ATOM 2357 C CA . LYS A 1 301 ? 10.460 -16.330 -48.656 1.00 64.81 301 LYS A CA 1
ATOM 2358 C C . LYS A 1 301 ? 9.034 -16.791 -48.985 1.00 64.81 301 LYS A C 1
ATOM 2360 O O . LYS A 1 301 ? 8.530 -17.653 -48.264 1.00 64.81 301 LYS A O 1
ATOM 2365 N N . PRO A 1 302 ? 8.393 -16.244 -50.027 1.00 63.09 302 PRO A N 1
ATOM 2366 C CA . PRO A 1 302 ? 7.090 -16.727 -50.453 1.00 63.09 302 PRO A CA 1
ATOM 2367 C C . PRO A 1 302 ? 7.219 -18.202 -50.847 1.00 63.09 302 PRO A C 1
ATOM 2369 O O . PRO A 1 302 ? 8.081 -18.556 -51.651 1.00 63.09 302 PRO A O 1
ATOM 2372 N N . SER A 1 303 ? 6.402 -19.063 -50.238 1.00 68.44 303 SER A N 1
ATOM 2373 C CA . SER A 1 303 ? 6.277 -20.457 -50.654 1.00 68.44 303 SER A CA 1
ATOM 2374 C C . SER A 1 303 ? 5.533 -20.488 -51.984 1.00 68.44 303 SER A C 1
ATOM 2376 O O . SER A 1 303 ? 4.340 -20.187 -52.040 1.00 68.44 303 SER A O 1
ATOM 2378 N N . SER A 1 304 ? 6.239 -20.825 -53.056 1.00 63.12 304 SER A N 1
ATOM 2379 C CA . SER A 1 304 ? 5.628 -21.214 -54.322 1.00 63.12 304 SER A CA 1
ATOM 2380 C C . SER A 1 304 ? 4.802 -22.481 -54.094 1.00 63.12 304 SER A C 1
ATOM 2382 O O . SER A 1 304 ? 5.356 -23.503 -53.691 1.00 63.12 304 SER A O 1
ATOM 2384 N N . CYS A 1 305 ? 3.490 -22.389 -54.299 1.00 59.12 305 CYS A N 1
ATOM 2385 C CA . CYS A 1 305 ? 2.634 -23.558 -54.460 1.00 59.12 305 CYS A CA 1
ATOM 2386 C C . CYS A 1 305 ? 2.735 -24.008 -55.921 1.00 59.12 305 CYS A C 1
ATOM 2388 O O . CYS A 1 305 ? 2.418 -23.219 -56.812 1.00 59.12 305 CYS A O 1
ATOM 2390 N N . GLU A 1 306 ? 3.184 -25.243 -56.129 1.00 61.09 306 GLU A N 1
ATOM 2391 C CA . GLU A 1 306 ? 2.861 -26.084 -57.288 1.00 61.09 306 GLU A CA 1
ATOM 2392 C C . GLU A 1 306 ? 2.002 -27.247 -56.792 1.00 61.09 306 GLU A C 1
ATOM 2394 O O . GLU A 1 306 ? 2.278 -27.730 -55.665 1.00 61.09 306 GLU A O 1
#

pLDDT: mean 71.07, std 19.35, range [29.02, 97.81]

Radius of gyration: 27.26 Å; chains: 1; bounding box: 86×42×92 Å